Protein AF-0000000067828471 (afdb_homodimer)

Nearest PDB structures (foldseek):
  1f37-assembly1_B  TM=6.964E-01  e=2.077E-03  Aquifex aeolicus
  5abr-assembly1_B  TM=6.313E-01  e=1.020E-03  Azotobacter vinelandii
  1m2a-assembly1_A  TM=6.645E-01  e=1.189E-02  Aquifex aeolicus
  6wa6-assembly1_H  TM=2.736E-01  e=7.938E-01  Chlamydia pneumoniae
  6wa9-assembly1_I  TM=2.191E-01  e=1.420E+00  Chlamydia pneumoniae

pLDDT: mean 83.23, std 23.17, range [29.81, 98.62]

Foldseek 3Di:
DCPPPDPDDPPVVVVPPVCPPPPPQQKEKEFAQQFQPPDPPPPPPDGHLRVLLLVLLVVVLVVDPCNSNYYYHYDNHPPVRVFTGKIWMDGAQAKIWIFGVAGSHPRNVQVVVVVVQQSPDPRRDDDLVNGDPRGSVRTDDIGGHDD/DCPPPDPDDPPVPVVPPVCPPPPPQQKEKEFAQQFQPDDPPPPPPDGHLRVLLLVLLVVVLVVDPCNSNYYYHYDNHPPVRVFTGKIWMDGAQAKIWIFGVAGSHPRNVQVVVVVVQQSPDPRRDDDLVNGDPRGSVRTDDIGGHDD

InterPro domains:
  IPR012863 Protein of unknown function DUF1636 [PF07845] (29-145)

Secondary structure (DSSP, 8-state):
---------THHHHHHHTTSS----SEEEEEETTTT---TT----PPPHHHHHHHHHHHHHHT-TTGGGEEEEEES--S-TTS-S-EEEEETTS-EEEE-S--TTTHHHHHHHHHHHHHH-SS----GGGS-HHHHTTEEEEEPPP-/---------THHHHHHHTTSS----SEEEEEETTTT---TT----PPPHHHHHHHHHHHHHHT-TTGGGEEEEEES--S-TTS-S-EEEEETTS-EEEE-S--TTTHHHHHHHHHHHHHH-SS----GGGS-HHHHTTEEEEEPPP-

Structure (mmCIF, N/CA/C/O backbone):
data_AF-0000000067828471-model_v1
#
loop_
_entity.id
_entity.type
_entity.pdbx_description
1 polymer 'Slr1493 protein'
#
loop_
_atom_site.group_PDB
_atom_site.id
_atom_site.type_symbol
_atom_site.label_atom_id
_atom_site.label_alt_id
_atom_site.label_comp_id
_atom_site.label_asym_id
_atom_site.label_entity_id
_atom_site.label_seq_id
_atom_site.pdbx_PDB_ins_code
_atom_site.Cartn_x
_atom_site.Cartn_y
_atom_site.Cartn_z
_atom_site.occupancy
_atom_site.B_iso_or_equiv
_atom_site.auth_seq_id
_atom_site.auth_comp_id
_atom_site.auth_asym_id
_atom_site.auth_atom_id
_atom_site.pdbx_PDB_model_num
ATOM 1 N N . MET A 1 1 ? -59.844 20.75 -10.281 1 29.81 1 MET A N 1
ATOM 2 C CA . MET A 1 1 ? -58.469 20.547 -10.688 1 29.81 1 MET A CA 1
ATOM 3 C C . MET A 1 1 ? -57.562 20.359 -9.477 1 29.81 1 MET A C 1
ATOM 5 O O . MET A 1 1 ? -57.344 21.297 -8.703 1 29.81 1 MET A O 1
ATOM 9 N N . ASP A 1 2 ? -57.531 19.172 -8.812 1 30.83 2 ASP A N 1
ATOM 10 C CA . ASP A 1 2 ? -57.062 18.719 -7.512 1 30.83 2 ASP A CA 1
ATOM 11 C C . ASP A 1 2 ? -55.531 18.672 -7.492 1 30.83 2 ASP A C 1
ATOM 13 O O . ASP A 1 2 ? -54.906 17.859 -8.195 1 30.83 2 ASP A O 1
ATOM 17 N N . ARG A 1 3 ? -54.844 19.844 -7.512 1 37.62 3 ARG A N 1
ATOM 18 C CA . ARG A 1 3 ? -53.406 20.047 -7.441 1 37.62 3 ARG A CA 1
ATOM 19 C C . ARG A 1 3 ? -52.812 19.391 -6.191 1 37.62 3 ARG A C 1
ATOM 21 O O . ARG A 1 3 ? -52.875 19.953 -5.098 1 37.62 3 ARG A O 1
ATOM 28 N N . SER A 1 4 ? -52.875 18.094 -6.059 1 35.88 4 SER A N 1
ATOM 29 C CA . SER A 1 4 ? -52.281 17.438 -4.906 1 35.88 4 SER A CA 1
ATOM 30 C C . SER A 1 4 ? -50.75 17.672 -4.895 1 35.88 4 SER A C 1
ATOM 32 O O . SER A 1 4 ? -50.094 17.453 -5.902 1 35.88 4 SER A O 1
ATOM 34 N N . PRO A 1 5 ? -50.25 18.594 -3.994 1 40 5 PRO A N 1
ATOM 35 C CA . PRO A 1 5 ? -48.812 18.844 -3.883 1 40 5 PRO A CA 1
ATOM 36 C C . PRO A 1 5 ? -48 17.562 -3.76 1 40 5 PRO A C 1
ATOM 38 O O . PRO A 1 5 ? -48.344 16.656 -3.006 1 40 5 PRO A O 1
ATOM 41 N N . LEU A 1 6 ? -47.375 17.125 -4.855 1 38.62 6 LEU A N 1
ATOM 42 C CA . LEU A 1 6 ? -46.438 16 -4.871 1 38.62 6 LEU A CA 1
ATOM 43 C C . LEU A 1 6 ? -45.406 16.141 -3.756 1 38.62 6 LEU A C 1
ATOM 45 O O . LEU A 1 6 ? -44.844 17.219 -3.557 1 38.62 6 LEU A O 1
ATOM 49 N N . MET A 1 7 ? -45.531 15.305 -2.66 1 35.84 7 MET A N 1
ATOM 50 C CA . MET A 1 7 ? -44.594 15.227 -1.545 1 35.84 7 MET A CA 1
ATOM 51 C C . MET A 1 7 ? -43.156 15.07 -2.049 1 35.84 7 MET A C 1
ATOM 53 O O . MET A 1 7 ? -42.938 14.375 -3.035 1 35.84 7 MET A O 1
ATOM 57 N N . PRO A 1 8 ? -42.375 16.125 -1.745 1 36.78 8 PRO A N 1
ATOM 58 C CA . PRO A 1 8 ? -40.969 15.977 -2.123 1 36.78 8 PRO A CA 1
ATOM 59 C C . PRO A 1 8 ? -40.406 14.609 -1.748 1 36.78 8 PRO A C 1
ATOM 61 O O . PRO A 1 8 ? -40.906 13.977 -0.813 1 36.78 8 PRO A O 1
ATOM 64 N N . SER A 1 9 ? -40 13.844 -2.779 1 34.5 9 SER A N 1
ATOM 65 C CA . SER A 1 9 ? -39.438 12.5 -2.703 1 34.5 9 SER A CA 1
ATOM 66 C C . SER A 1 9 ? -38.375 12.398 -1.606 1 34.5 9 SER A C 1
ATOM 68 O O . SER A 1 9 ? -37.531 13.273 -1.477 1 34.5 9 SER A O 1
ATOM 70 N N . SER A 1 10 ? -38.656 11.555 -0.501 1 36 10 SER A N 1
ATOM 71 C CA . SER A 1 10 ? -37.938 11.125 0.697 1 36 10 SER A CA 1
ATOM 72 C C . SER A 1 10 ? -36.531 10.633 0.361 1 36 10 SER A C 1
ATOM 74 O O . SER A 1 10 ? -35.844 10.125 1.231 1 36 10 SER A O 1
ATOM 76 N N . THR A 1 11 ? -36.25 10.562 -0.93 1 38.81 11 THR A N 1
ATOM 77 C CA . THR A 1 11 ? -34.969 9.898 -1.215 1 38.81 11 THR A CA 1
ATOM 78 C C . THR A 1 11 ? -33.781 10.719 -0.683 1 38.81 11 THR A C 1
ATOM 80 O O . THR A 1 11 ? -32.656 10.227 -0.597 1 38.81 11 THR A O 1
ATOM 83 N N . THR A 1 12 ? -34 12.023 -0.356 1 39.31 12 THR A N 1
ATOM 84 C CA . THR A 1 12 ? -32.844 12.82 0.046 1 39.31 12 THR A CA 1
ATOM 85 C C . THR A 1 12 ? -32.406 12.477 1.47 1 39.31 12 THR A C 1
ATOM 87 O O . THR A 1 12 ? -31.266 12.711 1.853 1 39.31 12 THR A O 1
ATOM 90 N N . TYR A 1 13 ? -33.375 11.938 2.252 1 34.94 13 TYR A N 1
ATOM 91 C CA . TYR A 1 13 ? -33.094 11.828 3.68 1 34.94 13 TYR A CA 1
ATOM 92 C C . TYR A 1 13 ? -32.156 10.656 3.963 1 34.94 13 TYR A C 1
ATOM 94 O O . TYR A 1 13 ? -31.469 10.625 4.992 1 34.94 13 TYR A O 1
ATOM 102 N N . ILE A 1 14 ? -32.344 9.617 3.104 1 36.81 14 ILE A N 1
ATOM 103 C CA . ILE A 1 14 ? -31.547 8.453 3.52 1 36.81 14 ILE A CA 1
ATOM 104 C C . ILE A 1 14 ? -30.062 8.734 3.328 1 36.81 14 ILE A C 1
ATOM 106 O O . ILE A 1 14 ? -29.234 8.328 4.148 1 36.81 14 ILE A O 1
ATOM 110 N N . ASN A 1 15 ? -29.75 9.492 2.301 1 38.31 15 ASN A N 1
ATOM 111 C CA . ASN A 1 15 ? -28.312 9.711 2.102 1 38.31 15 ASN A CA 1
ATOM 112 C C . ASN A 1 15 ? -27.703 10.492 3.26 1 38.31 15 ASN A C 1
ATOM 114 O O . ASN A 1 15 ? -26.516 10.328 3.566 1 38.31 15 ASN A O 1
ATOM 118 N N . THR A 1 16 ? -28.547 11.359 3.953 1 37.84 16 THR A N 1
ATOM 119 C CA . THR A 1 16 ? -28.031 12.219 5.008 1 37.84 16 THR A CA 1
ATOM 120 C C . THR A 1 16 ? -27.891 11.445 6.316 1 37.84 16 THR A C 1
ATOM 122 O O . THR A 1 16 ? -26.953 11.672 7.086 1 37.84 16 THR A O 1
ATOM 125 N N . PHE A 1 17 ? -28.906 10.711 6.719 1 35.69 17 PHE A N 1
ATOM 126 C CA . PHE A 1 17 ? -28.922 10.125 8.055 1 35.69 17 PHE A CA 1
ATOM 127 C C . PHE A 1 17 ? -27.844 9.055 8.188 1 35.69 17 PHE A C 1
ATOM 129 O O . PHE A 1 17 ? -27.141 8.984 9.203 1 35.69 17 PHE A O 1
ATOM 136 N N . LEU A 1 18 ? -27.859 8.047 7.367 1 40.12 18 LEU A N 1
ATOM 137 C CA . LEU A 1 18 ? -26.844 7 7.469 1 40.12 18 LEU A CA 1
ATOM 138 C C . LEU A 1 18 ? -25.453 7.574 7.297 1 40.12 18 LEU A C 1
ATOM 140 O O . LEU A 1 18 ? -24.453 6.902 7.582 1 40.12 18 LEU A O 1
ATOM 144 N N . GLU A 1 19 ? -25.266 8.664 6.688 1 37.94 19 GLU A N 1
ATOM 145 C CA . GLU A 1 19 ? -23.984 9.383 6.68 1 37.94 19 GLU A CA 1
ATOM 146 C C . GLU A 1 19 ? -23.625 9.883 8.078 1 37.94 19 GLU A C 1
ATOM 148 O O . GLU A 1 19 ? -22.469 10.203 8.344 1 37.94 19 GLU A O 1
ATOM 153 N N . LYS A 1 20 ? -24.594 10.141 8.914 1 35.94 20 LYS A N 1
ATOM 154 C CA . LYS A 1 20 ? -24.312 10.656 10.25 1 35.94 20 LYS A CA 1
ATOM 155 C C . LYS A 1 20 ? -23.859 9.539 11.188 1 35.94 20 LYS A C 1
ATOM 157 O O . LYS A 1 20 ? -23.75 9.742 12.398 1 35.94 20 LYS A O 1
ATOM 162 N N . ILE A 1 21 ? -24.391 8.258 11.094 1 36.19 21 ILE A N 1
ATOM 163 C CA . ILE A 1 21 ? -23.953 7.23 12.031 1 36.19 21 ILE A CA 1
ATOM 164 C C . ILE A 1 21 ? -22.453 7.391 12.312 1 36.19 21 ILE A C 1
ATOM 166 O O . ILE A 1 21 ? -21.734 7.984 11.508 1 36.19 21 ILE A O 1
ATOM 170 N N . ASN A 1 22 ? -21.828 6.621 13.188 1 38.78 22 ASN A N 1
ATOM 171 C CA . ASN A 1 22 ? -20.5 6.828 13.789 1 38.78 22 ASN A CA 1
ATOM 172 C C . ASN A 1 22 ? -19.453 7.117 12.727 1 38.78 22 ASN A C 1
ATOM 174 O O . ASN A 1 22 ? -19.078 6.23 11.953 1 38.78 22 ASN A O 1
ATOM 178 N N . PRO A 1 23 ? -19.312 8.328 12.133 1 46.09 23 PRO A N 1
ATOM 179 C CA . PRO A 1 23 ? -18.438 8.703 11.016 1 46.09 23 PRO A CA 1
ATOM 180 C C . PRO A 1 23 ? -17.062 8.031 11.078 1 46.09 23 PRO A C 1
ATOM 182 O O . PRO A 1 23 ? -16.156 8.539 11.742 1 46.09 23 PRO A O 1
ATOM 185 N N . MET A 1 24 ? -17 6.879 11.57 1 50.38 24 MET A N 1
ATOM 186 C CA . MET A 1 24 ? -15.672 6.277 11.57 1 50.38 24 MET A CA 1
ATOM 187 C C . MET A 1 24 ? -14.867 6.727 10.359 1 50.38 24 MET A C 1
ATOM 189 O O . MET A 1 24 ? -15.383 6.754 9.242 1 50.38 24 MET A O 1
ATOM 193 N N . ALA A 1 25 ? -13.922 7.5 10.695 1 55.19 25 ALA A N 1
ATOM 194 C CA . ALA A 1 25 ? -13.109 8.047 9.609 1 55.19 25 ALA A CA 1
ATOM 195 C C . ALA A 1 25 ? -12.945 7.027 8.484 1 55.19 25 ALA A C 1
ATOM 197 O O . ALA A 1 25 ? -12.633 5.859 8.734 1 55.19 25 ALA A O 1
ATOM 198 N N . LYS A 1 26 ? -13.469 7.367 7.328 1 81.75 26 LYS A N 1
ATOM 199 C CA . LYS A 1 26 ? -13.406 6.574 6.105 1 81.75 26 LYS A CA 1
ATOM 200 C C . LYS A 1 26 ? -11.992 6.531 5.539 1 81.75 26 LYS A C 1
ATOM 202 O O . LYS A 1 26 ? -11.648 5.629 4.773 1 81.75 26 LYS A O 1
ATOM 207 N N . HIS A 1 27 ? -11.148 7.484 6.266 1 94.06 27 HIS A N 1
ATOM 208 C CA . HIS A 1 27 ? -9.789 7.605 5.738 1 94.06 27 HIS A CA 1
ATOM 209 C C . HIS A 1 27 ? -8.766 7.715 6.863 1 94.06 27 HIS A C 1
ATOM 211 O O . HIS A 1 27 ? -9.039 8.336 7.895 1 94.06 27 HIS A O 1
ATOM 217 N N . ILE A 1 28 ? -7.609 7.137 6.711 1 96.5 28 ILE A N 1
ATOM 218 C CA . ILE A 1 28 ? -6.547 7.18 7.707 1 96.5 28 ILE A CA 1
ATOM 219 C C . ILE A 1 28 ? -5.23 7.57 7.039 1 96.5 28 ILE A C 1
ATOM 221 O O . ILE A 1 28 ? -4.977 7.203 5.891 1 96.5 28 ILE A O 1
ATOM 225 N N . LEU A 1 29 ? -4.527 8.383 7.684 1 98.25 29 LEU A N 1
ATOM 226 C CA . LEU A 1 29 ? -3.109 8.602 7.43 1 98.25 29 LEU A CA 1
ATOM 227 C C . LEU A 1 29 ? -2.252 7.863 8.453 1 98.25 29 LEU A C 1
ATOM 229 O O . LEU A 1 29 ? -2.283 8.188 9.641 1 98.25 29 LEU A O 1
ATOM 233 N N . VAL A 1 30 ? -1.503 6.895 8.008 1 98.25 30 VAL A N 1
ATOM 234 C CA . VAL A 1 30 ? -0.715 6.055 8.906 1 98.25 30 VAL A CA 1
ATOM 235 C C . VAL A 1 30 ? 0.755 6.457 8.836 1 98.25 30 VAL A C 1
ATOM 237 O O . VAL A 1 30 ? 1.351 6.477 7.758 1 98.25 30 VAL A O 1
ATOM 240 N N . VAL A 1 31 ? 1.337 6.742 9.938 1 98.38 31 VAL A N 1
ATOM 241 C CA . VAL A 1 31 ? 2.734 7.156 10.023 1 98.38 31 VAL A CA 1
ATOM 242 C C . VAL A 1 31 ? 3.582 6 10.547 1 98.38 31 VAL A C 1
ATOM 244 O O . VAL A 1 31 ? 3.209 5.336 11.516 1 98.38 31 VAL A O 1
ATOM 247 N N . CYS A 1 32 ? 4.691 5.77 9.93 1 97.94 32 CYS A N 1
ATOM 248 C CA . CYS A 1 32 ? 5.68 4.809 10.414 1 97.94 32 CYS A CA 1
ATOM 249 C C . CYS A 1 32 ? 6.504 5.398 11.547 1 97.94 32 CYS A C 1
ATOM 251 O O . CYS A 1 32 ? 7.344 6.273 11.32 1 97.94 32 CYS A O 1
ATOM 253 N N . LYS A 1 33 ? 6.43 4.906 12.711 1 95.56 33 LYS A N 1
ATOM 254 C CA . LYS A 1 33 ? 7.059 5.52 13.883 1 95.56 33 LYS A CA 1
ATOM 255 C C . LYS A 1 33 ? 8.539 5.148 13.969 1 95.56 33 LYS A C 1
ATOM 257 O O . LYS A 1 33 ? 9.352 5.934 14.461 1 95.56 33 LYS A O 1
ATOM 262 N N . ALA A 1 34 ? 8.844 4.016 13.453 1 90.94 34 ALA A N 1
ATOM 263 C CA . ALA A 1 34 ? 10.195 3.48 13.625 1 90.94 34 ALA A CA 1
ATOM 264 C C . ALA A 1 34 ? 11.164 4.09 12.617 1 90.94 34 ALA A C 1
ATOM 266 O O . ALA A 1 34 ? 12.375 3.879 12.703 1 90.94 34 ALA A O 1
ATOM 267 N N . CYS A 1 35 ? 10.703 4.777 11.695 1 89.06 35 CYS A N 1
ATOM 268 C CA . CYS A 1 35 ? 11.523 5.254 10.586 1 89.06 35 CYS A CA 1
ATOM 269 C C . CYS A 1 35 ? 12.609 6.199 11.078 1 89.06 35 CYS A C 1
ATOM 271 O O . CYS A 1 35 ? 12.352 7.074 11.906 1 89.06 35 CYS A O 1
ATOM 273 N N . GLY A 1 36 ? 13.875 6.051 10.281 1 76.75 36 GLY A N 1
ATOM 274 C CA . GLY A 1 36 ? 14.992 6.953 10.492 1 76.75 36 GLY A CA 1
ATOM 275 C C . GLY A 1 36 ? 15.664 6.77 11.836 1 76.75 36 GLY A C 1
ATOM 276 O O . GLY A 1 36 ? 16.359 7.668 12.32 1 76.75 36 GLY A O 1
ATOM 277 N N . ALA A 1 37 ? 15.258 5.773 12.523 1 63 37 ALA A N 1
ATOM 278 C CA . ALA A 1 37 ? 15.977 5.531 13.773 1 63 37 ALA A CA 1
ATOM 279 C C . ALA A 1 37 ? 17.484 5.402 13.523 1 63 37 ALA A C 1
ATOM 281 O O . ALA A 1 37 ? 17.906 4.672 12.625 1 63 37 ALA A O 1
ATOM 282 N N . LYS A 1 38 ? 18.109 6.574 13.5 1 55.44 38 LYS A N 1
ATOM 283 C CA . LYS A 1 38 ? 19.562 6.508 13.484 1 55.44 38 LYS A CA 1
ATOM 284 C C . LYS A 1 38 ? 20.062 5.348 14.336 1 55.44 38 LYS A C 1
ATOM 286 O O . LYS A 1 38 ? 19.391 4.926 15.281 1 55.44 38 LYS A O 1
ATOM 291 N N . ALA A 1 39 ? 21.188 4.562 13.867 1 48.22 39 ALA A N 1
ATOM 292 C CA . ALA A 1 39 ? 21.922 3.479 14.5 1 48.22 39 ALA A CA 1
ATOM 293 C C . ALA A 1 39 ? 21.922 3.623 16.016 1 48.22 39 ALA A C 1
ATOM 295 O O . ALA A 1 39 ? 21.797 4.734 16.547 1 48.22 39 ALA A O 1
ATOM 296 N N . GLU A 1 40 ? 21.719 2.393 16.656 1 45.5 40 GLU A N 1
ATOM 297 C CA . GLU A 1 40 ? 21.891 2.145 18.094 1 45.5 40 GLU A CA 1
ATOM 298 C C . GLU A 1 40 ? 22.859 3.148 18.703 1 45.5 40 GLU A C 1
ATOM 300 O O . GLU A 1 40 ? 22.969 3.248 19.938 1 45.5 40 GLU A O 1
ATOM 305 N N . ASN A 1 41 ? 23.953 3.328 17.922 1 44 41 ASN A N 1
ATOM 306 C CA . ASN A 1 41 ? 25 3.938 18.75 1 44 41 ASN A CA 1
ATOM 307 C C . ASN A 1 41 ? 24.594 5.336 19.203 1 44 41 ASN A C 1
ATOM 309 O O . ASN A 1 41 ? 25.359 6.004 19.906 1 44 41 ASN A O 1
ATOM 313 N N . ASP A 1 42 ? 23.781 5.957 18.469 1 47.31 42 ASP A N 1
ATOM 314 C CA . ASP A 1 42 ? 23.609 7.293 19.031 1 47.31 42 ASP A CA 1
ATOM 315 C C . ASP A 1 42 ? 22.656 7.273 20.219 1 47.31 42 ASP A C 1
ATOM 317 O O . ASP A 1 42 ? 21.484 6.934 20.062 1 47.31 42 ASP A O 1
ATOM 321 N N . ASN A 1 43 ? 23.031 6.887 21.297 1 49.22 43 ASN A N 1
ATOM 322 C CA . ASN A 1 43 ? 22.578 7.016 22.688 1 49.22 43 ASN A CA 1
ATOM 323 C C . ASN A 1 43 ? 21.625 8.195 22.859 1 49.22 43 ASN A C 1
ATOM 325 O O . ASN A 1 43 ? 21.406 8.656 23.969 1 49.22 43 ASN A O 1
ATOM 329 N N . SER A 1 44 ? 21.422 9.086 21.875 1 54.81 44 SER A N 1
ATOM 330 C CA . SER A 1 44 ? 20.641 10.281 22.172 1 54.81 44 SER A CA 1
ATOM 331 C C . SER A 1 44 ? 19.141 9.992 22.094 1 54.81 44 SER A C 1
ATOM 333 O O . SER A 1 44 ? 18.688 9.227 21.234 1 54.81 44 SER A O 1
ATOM 335 N N . ASN A 1 45 ? 18.391 9.742 23.172 1 66.25 45 ASN A N 1
ATOM 336 C CA . ASN A 1 45 ? 16.969 9.68 23.453 1 66.25 45 ASN A CA 1
ATOM 337 C C . ASN A 1 45 ? 16.172 10.57 22.5 1 66.25 45 ASN A C 1
ATOM 339 O O . ASN A 1 45 ? 15.109 11.094 22.859 1 66.25 45 ASN A O 1
ATOM 343 N N . SER A 1 46 ? 16.844 10.836 21.391 1 81.38 46 SER A N 1
ATOM 344 C CA . SER A 1 46 ? 16.109 11.719 20.5 1 81.38 46 SER A CA 1
ATOM 345 C C . SER A 1 46 ? 15.062 10.953 19.688 1 81.38 46 SER A C 1
ATOM 347 O O . SER A 1 46 ? 15.266 9.781 19.359 1 81.38 46 SER A O 1
ATOM 349 N N . PRO A 1 47 ? 14 11.586 19.5 1 88.62 47 PRO A N 1
ATOM 350 C CA . PRO A 1 47 ? 12.922 10.938 18.766 1 88.62 47 PRO A CA 1
ATOM 351 C C . PRO A 1 47 ? 13.32 10.594 17.328 1 88.62 47 PRO A C 1
ATOM 353 O O . PRO A 1 47 ? 14.172 11.266 16.734 1 88.62 47 PRO A O 1
ATOM 356 N N . THR A 1 48 ? 12.812 9.5 16.781 1 92.38 48 THR A N 1
ATOM 357 C CA . THR A 1 48 ? 13.016 9.125 15.391 1 92.38 48 THR A CA 1
ATOM 358 C C . THR A 1 48 ? 12.383 10.148 14.453 1 92.38 48 THR A C 1
ATOM 360 O O . THR A 1 48 ? 11.586 10.984 14.883 1 92.38 48 THR A O 1
ATOM 363 N N . ASP A 1 49 ? 12.805 10.141 13.18 1 94.44 49 ASP A N 1
ATOM 364 C CA . ASP A 1 49 ? 12.195 10.992 12.164 1 94.44 49 ASP A CA 1
ATOM 365 C C . ASP A 1 49 ? 10.688 10.742 12.07 1 94.44 49 ASP A C 1
ATOM 367 O O . ASP A 1 49 ? 9.914 11.68 11.891 1 94.44 49 ASP A O 1
ATOM 371 N N . GLY A 1 50 ? 10.273 9.484 12.172 1 96.69 50 GLY A N 1
ATOM 372 C CA . GLY A 1 50 ? 8.852 9.156 12.148 1 96.69 50 GLY A CA 1
ATOM 373 C C . GLY A 1 50 ? 8.07 9.812 13.266 1 96.69 50 GLY A C 1
ATOM 374 O O . GLY A 1 50 ? 6.969 10.32 13.047 1 96.69 50 GLY A O 1
ATOM 375 N N . ILE A 1 51 ? 8.633 9.82 14.445 1 96.25 51 ILE A N 1
ATOM 376 C CA . ILE A 1 51 ? 7.988 10.43 15.602 1 96.25 51 ILE A CA 1
ATOM 377 C C . ILE A 1 51 ? 7.949 11.945 15.43 1 96.25 51 ILE A C 1
ATOM 379 O O . ILE A 1 51 ? 6.949 12.594 15.758 1 96.25 51 ILE A O 1
ATOM 383 N N . CYS A 1 52 ? 9 12.516 14.945 1 96.5 52 CYS A N 1
ATOM 384 C CA . CYS A 1 52 ? 9.016 13.953 14.656 1 96.5 52 CYS A CA 1
ATOM 385 C C . CYS A 1 52 ? 7.914 14.32 13.672 1 96.5 52 CYS A C 1
ATOM 387 O O . CYS A 1 52 ? 7.168 15.273 13.898 1 96.5 52 CYS A O 1
ATOM 389 N N . LEU A 1 53 ? 7.812 13.562 12.609 1 97.62 53 LEU A N 1
ATOM 390 C CA . LEU A 1 53 ? 6.773 13.82 11.617 1 97.62 53 LEU A CA 1
ATOM 391 C C . LEU A 1 53 ? 5.387 13.656 12.234 1 97.62 53 LEU A C 1
ATOM 393 O O . LEU A 1 53 ? 4.492 14.461 11.977 1 97.62 53 LEU A O 1
ATOM 397 N N . LEU A 1 54 ? 5.25 12.648 13.023 1 97.94 54 LEU A N 1
ATOM 398 C CA . LEU A 1 54 ? 3.977 12.398 13.688 1 97.94 54 LEU A CA 1
ATOM 399 C C . LEU A 1 54 ? 3.555 13.602 14.523 1 97.94 54 LEU A C 1
ATOM 401 O O . LEU A 1 54 ? 2.408 14.047 14.445 1 97.94 54 LEU A O 1
ATOM 405 N N . ASN A 1 55 ? 4.473 14.078 15.305 1 97.5 55 ASN A N 1
ATOM 406 C CA . ASN A 1 55 ? 4.176 15.219 16.172 1 97.5 55 ASN A CA 1
ATOM 407 C C . ASN A 1 55 ? 3.746 16.438 15.359 1 97.5 55 ASN A C 1
ATOM 409 O O . ASN A 1 55 ? 2.766 17.109 15.703 1 97.5 55 ASN A O 1
ATOM 413 N N . LYS A 1 56 ? 4.441 16.703 14.328 1 97.62 56 LYS A N 1
ATOM 414 C CA . LYS A 1 56 ? 4.105 17.828 13.469 1 97.62 56 LYS A CA 1
ATOM 415 C C . LYS A 1 56 ? 2.732 17.641 12.82 1 97.62 56 LYS A C 1
ATOM 417 O O . LYS A 1 56 ? 1.925 18.562 12.781 1 97.62 56 LYS A O 1
ATOM 422 N N . LEU A 1 57 ? 2.461 16.453 12.344 1 98.38 57 LEU A N 1
ATOM 423 C CA . LEU A 1 57 ? 1.183 16.156 11.711 1 98.38 57 LEU A CA 1
ATOM 424 C C . LEU A 1 57 ? 0.034 16.297 12.703 1 98.38 57 LEU A C 1
ATOM 426 O O . LEU A 1 57 ? -1.03 16.812 12.359 1 98.38 57 LEU A O 1
ATOM 430 N N . GLN A 1 58 ? 0.303 15.836 13.891 1 98 58 GLN A N 1
ATOM 431 C CA . GLN A 1 58 ? -0.734 15.93 14.906 1 98 58 GLN A CA 1
ATOM 432 C C . GLN A 1 58 ? -1.053 17.391 15.234 1 98 58 GLN A C 1
ATOM 434 O O . GLN A 1 58 ? -2.219 17.75 15.398 1 98 58 GLN A O 1
ATOM 439 N N . GLU A 1 59 ? -0.091 18.172 15.336 1 98 59 GLU A N 1
ATOM 440 C CA . GLU A 1 59 ? -0.282 19.609 15.57 1 98 59 GLU A CA 1
ATOM 441 C C . GLU A 1 59 ? -1.109 20.234 14.461 1 98 59 GLU A C 1
ATOM 443 O O . GLU A 1 59 ? -2.072 20.969 14.727 1 98 59 GLU A O 1
ATOM 448 N N . LEU A 1 60 ? -0.786 19.984 13.258 1 98.06 60 LEU A N 1
ATOM 449 C CA . LEU A 1 60 ? -1.485 20.531 12.102 1 98.06 60 LEU A CA 1
ATOM 450 C C . LEU A 1 60 ? -2.91 20 12.023 1 98.06 60 LEU A C 1
ATOM 452 O O . LEU A 1 60 ? -3.846 20.75 11.727 1 98.06 60 LEU A O 1
ATOM 456 N N . HIS A 1 61 ? -2.986 18.734 12.281 1 97.69 61 HIS A N 1
ATOM 457 C CA . HIS A 1 61 ? -4.277 18.062 12.211 1 97.69 61 HIS A CA 1
ATOM 458 C C . HIS A 1 61 ? -5.273 18.688 13.188 1 97.69 61 HIS A C 1
ATOM 460 O O . HIS A 1 61 ? -6.441 18.891 12.836 1 97.69 61 HIS A O 1
ATOM 466 N N . GLN A 1 62 ? -4.848 18.984 14.375 1 96.75 62 GLN A N 1
ATOM 467 C CA . GLN A 1 62 ? -5.723 19.516 15.414 1 96.75 62 GLN A CA 1
ATOM 468 C C . GLN A 1 62 ? -6.309 20.875 15 1 96.75 62 GLN A C 1
ATOM 470 O O . GLN A 1 62 ? -7.422 21.219 15.398 1 96.75 62 GLN A O 1
ATOM 475 N N . ARG A 1 63 ? -5.664 21.562 14.172 1 97.06 63 ARG A N 1
ATOM 476 C CA . ARG A 1 63 ? -6.098 22.891 13.742 1 97.06 63 ARG A CA 1
ATOM 477 C C . ARG A 1 63 ? -6.805 22.828 12.391 1 97.06 63 ARG A C 1
ATOM 479 O O . ARG A 1 63 ? -7.281 23.844 11.891 1 97.06 63 ARG A O 1
ATOM 486 N N . TRP A 1 64 ? -6.844 21.656 11.852 1 96.06 64 TRP A N 1
ATOM 487 C CA . TRP A 1 64 ? -7.379 21.453 10.508 1 96.06 64 TRP A CA 1
ATOM 488 C C . TRP A 1 64 ? -8.898 21.344 10.539 1 96.06 64 TRP A C 1
ATOM 490 O O . TRP A 1 64 ? -9.461 20.578 11.32 1 96.06 64 TRP A O 1
ATOM 500 N N . VAL A 1 65 ? -9.641 22.109 9.742 1 95.94 65 VAL A N 1
ATOM 501 C CA . VAL A 1 65 ? -11.094 22.219 9.75 1 95.94 65 VAL A CA 1
ATOM 502 C C . VAL A 1 65 ? -11.711 20.875 9.359 1 95.94 65 VAL A C 1
ATOM 504 O O . VAL A 1 65 ? -12.82 20.547 9.781 1 95.94 65 VAL A O 1
ATOM 507 N N . ARG A 1 66 ? -10.914 20.047 8.633 1 95.81 66 ARG A N 1
ATOM 508 C CA . ARG A 1 66 ? -11.445 18.781 8.156 1 95.81 66 ARG A CA 1
ATOM 509 C C . ARG A 1 66 ? -10.891 17.609 8.961 1 95.81 66 ARG A C 1
ATOM 511 O O . ARG A 1 66 ? -10.836 16.484 8.469 1 95.81 66 ARG A O 1
ATOM 518 N N . LYS A 1 67 ? -10.422 17.828 10.141 1 95.44 67 LYS A N 1
ATOM 519 C CA . LYS A 1 67 ? -9.727 16.844 10.969 1 95.44 67 LYS A CA 1
ATOM 520 C C . LYS A 1 67 ? -10.594 15.617 11.211 1 95.44 67 LYS A C 1
ATOM 522 O O . LYS A 1 67 ? -10.07 14.508 11.391 1 95.44 67 LYS A O 1
ATOM 527 N N . ASP A 1 68 ? -11.875 15.703 11.141 1 94.12 68 ASP A N 1
ATOM 528 C CA . ASP A 1 68 ? -12.781 14.594 11.445 1 94.12 68 ASP A CA 1
ATOM 529 C C . ASP A 1 68 ? -12.922 13.656 10.242 1 94.12 68 ASP A C 1
ATOM 531 O O . ASP A 1 68 ? -13.445 12.555 10.375 1 94.12 68 ASP A O 1
ATOM 535 N N . GLU A 1 69 ? -12.484 14.031 9.102 1 94.81 69 GLU A N 1
ATOM 536 C CA . GLU A 1 69 ? -12.625 13.242 7.879 1 94.81 69 GLU A CA 1
ATOM 537 C C . GLU A 1 69 ? -11.445 12.297 7.691 1 94.81 69 GLU A C 1
ATOM 539 O O . GLU A 1 69 ? -11.508 11.367 6.879 1 94.81 69 GLU A O 1
ATOM 544 N N . LEU A 1 70 ? -10.352 12.555 8.391 1 96.31 70 LEU A N 1
ATOM 545 C CA . LEU A 1 70 ? -9.125 11.773 8.273 1 96.31 70 LEU A CA 1
ATOM 546 C C . LEU A 1 70 ? -8.461 11.594 9.641 1 96.31 70 LEU A C 1
ATOM 548 O O . LEU A 1 70 ? -8.109 12.578 10.289 1 96.31 70 LEU A O 1
ATOM 552 N N . LYS A 1 71 ? -8.273 10.422 10.031 1 96.75 71 LYS A N 1
ATOM 553 C CA . LYS A 1 71 ? -7.598 10.125 11.297 1 96.75 71 LYS A CA 1
ATOM 554 C C . LYS A 1 71 ? -6.105 9.898 11.078 1 96.75 71 LYS A C 1
ATOM 556 O O . LYS A 1 71 ? -5.711 9.25 10.102 1 96.75 71 LYS A O 1
ATOM 561 N N . ILE A 1 72 ? -5.34 10.398 11.898 1 97.62 72 ILE A N 1
ATOM 562 C CA . ILE A 1 72 ? -3.916 10.078 11.914 1 97.62 72 ILE A CA 1
ATOM 563 C C . ILE A 1 72 ? -3.67 8.875 12.82 1 97.62 72 ILE A C 1
ATOM 565 O O . ILE A 1 72 ? -4.039 8.898 14 1 97.62 72 ILE A O 1
ATOM 569 N N . GLU A 1 73 ? -3.117 7.898 12.289 1 96.38 73 GLU A N 1
ATOM 570 C CA . GLU A 1 73 ? -2.734 6.695 13.031 1 96.38 73 GLU A CA 1
ATOM 571 C C . GLU A 1 73 ? -1.251 6.387 12.844 1 96.38 73 GLU A C 1
ATOM 573 O O . GLU A 1 73 ? -0.552 7.086 12.109 1 96.38 73 GLU A O 1
ATOM 578 N N . THR A 1 74 ? -0.831 5.449 13.672 1 96.81 74 THR A N 1
ATOM 579 C CA . THR A 1 74 ? 0.574 5.07 13.578 1 96.81 74 THR A CA 1
ATOM 580 C C . THR A 1 74 ? 0.716 3.555 13.461 1 96.81 74 THR A C 1
ATOM 582 O O . THR A 1 74 ? -0.231 2.814 13.734 1 96.81 74 THR A O 1
ATOM 585 N N . THR A 1 75 ? 1.775 3.188 12.938 1 96.25 75 THR A N 1
ATOM 586 C CA . THR A 1 75 ? 2.234 1.803 12.961 1 96.25 75 THR A CA 1
ATOM 587 C C . THR A 1 75 ? 3.697 1.725 13.391 1 96.25 75 THR A C 1
ATOM 589 O O . THR A 1 75 ? 4.426 2.717 13.312 1 96.25 75 THR A O 1
ATOM 592 N N . SER A 1 76 ? 4.066 0.585 13.945 1 94.5 76 SER A N 1
ATOM 593 C CA . SER A 1 76 ? 5.465 0.433 14.336 1 94.5 76 SER A CA 1
ATOM 594 C C . SER A 1 76 ? 6.391 0.543 13.125 1 94.5 76 SER A C 1
ATOM 596 O O . SER A 1 76 ? 7.398 1.247 13.172 1 94.5 76 SER A O 1
ATOM 598 N N . CYS A 1 77 ? 6.023 -0.167 12.047 1 96.12 77 CYS A N 1
ATOM 599 C CA . CYS A 1 77 ? 6.871 -0.14 10.867 1 96.12 77 CYS A CA 1
ATOM 600 C C . CYS A 1 77 ? 6.059 -0.434 9.609 1 96.12 77 CYS A C 1
ATOM 602 O O . CYS A 1 77 ? 5.223 -1.34 9.602 1 96.12 77 CYS A O 1
ATOM 604 N N . LEU A 1 78 ? 6.242 0.275 8.57 1 96.94 78 LEU A N 1
ATOM 605 C CA . LEU A 1 78 ? 5.672 -0.015 7.262 1 96.94 78 LEU A CA 1
ATOM 606 C C . LEU A 1 78 ? 6.609 -0.892 6.441 1 96.94 78 LEU A C 1
ATOM 608 O O . LEU A 1 78 ? 6.301 -1.238 5.297 1 96.94 78 LEU A O 1
ATOM 612 N N . CYS A 1 79 ? 7.781 -1.173 6.973 1 95.19 79 CYS A N 1
ATOM 613 C CA . CYS A 1 79 ? 8.781 -2.021 6.328 1 95.19 79 CYS A CA 1
ATOM 614 C C . CYS A 1 79 ? 9.289 -1.384 5.043 1 95.19 79 CYS A C 1
ATOM 616 O O . CYS A 1 79 ? 9.5 -2.074 4.043 1 95.19 79 CYS A O 1
ATOM 618 N N . ILE A 1 80 ? 9.359 -0.078 4.988 1 95.81 80 ILE A N 1
ATOM 619 C CA . ILE A 1 80 ? 9.789 0.638 3.795 1 95.81 80 ILE A CA 1
ATOM 620 C C . ILE A 1 80 ? 11.047 1.442 4.105 1 95.81 80 ILE A C 1
ATOM 622 O O . ILE A 1 80 ? 11.172 2.602 3.699 1 95.81 80 ILE A O 1
ATOM 626 N N . CYS A 1 81 ? 12.023 0.865 4.688 1 93.5 81 CYS A N 1
ATOM 627 C CA . CYS A 1 81 ? 13.188 1.545 5.246 1 93.5 81 CYS A CA 1
ATOM 628 C C . CYS A 1 81 ? 14.078 2.102 4.141 1 93.5 81 CYS A C 1
ATOM 630 O O . CYS A 1 81 ? 14.906 2.98 4.391 1 93.5 81 CYS A O 1
ATOM 632 N N . ASP A 1 82 ? 13.953 1.564 2.953 1 92.62 82 ASP A N 1
ATOM 633 C CA . ASP A 1 82 ? 14.734 2.088 1.836 1 92.62 82 ASP A CA 1
ATOM 634 C C . ASP A 1 82 ? 14.312 3.516 1.494 1 92.62 82 ASP A C 1
ATOM 636 O O . ASP A 1 82 ? 15.039 4.234 0.806 1 92.62 82 ASP A O 1
ATOM 640 N N . ARG A 1 83 ? 13.109 3.879 1.95 1 94.5 83 ARG A N 1
ATOM 641 C CA . ARG A 1 83 ? 12.586 5.234 1.841 1 94.5 83 ARG A CA 1
ATOM 642 C C . ARG A 1 83 ? 12.055 5.727 3.184 1 94.5 83 ARG A C 1
ATOM 644 O O . ARG A 1 83 ? 10.836 5.828 3.377 1 94.5 83 ARG A O 1
ATOM 651 N N . PRO A 1 84 ? 12.977 6.113 4.023 1 94.38 84 PRO A N 1
ATOM 652 C CA . PRO A 1 84 ? 12.594 6.371 5.414 1 94.38 84 PRO A CA 1
ATOM 653 C C . PRO A 1 84 ? 11.695 7.594 5.562 1 94.38 84 PRO A C 1
ATOM 655 O O . PRO A 1 84 ? 11.555 8.375 4.621 1 94.38 84 PRO A O 1
ATOM 658 N N . CYS A 1 85 ? 11.102 7.598 6.891 1 96.88 85 CYS A N 1
ATOM 659 C CA . CYS A 1 85 ? 10.086 8.594 7.207 1 96.88 85 CYS A CA 1
ATOM 660 C C . CYS A 1 85 ? 8.938 8.531 6.211 1 96.88 85 CYS A C 1
ATOM 662 O O . CYS A 1 85 ? 8.898 9.297 5.246 1 96.88 85 CYS A O 1
ATOM 664 N N . ALA A 1 86 ? 8.062 7.676 6.5 1 98.06 86 ALA A N 1
ATOM 665 C CA . ALA A 1 86 ? 7.062 7.273 5.52 1 98.06 86 ALA A CA 1
ATOM 666 C C . ALA A 1 86 ? 5.66 7.312 6.121 1 98.06 86 ALA A C 1
ATOM 668 O O . ALA A 1 86 ? 5.5 7.234 7.34 1 98.06 86 ALA A O 1
ATOM 669 N N . ILE A 1 87 ? 4.734 7.512 5.25 1 98.62 87 ILE A N 1
ATOM 670 C CA . ILE A 1 87 ? 3.322 7.453 5.609 1 98.62 87 ILE A CA 1
ATOM 671 C C . ILE A 1 87 ? 2.535 6.758 4.504 1 98.62 87 ILE A C 1
ATOM 673 O O . ILE A 1 87 ? 3.053 6.547 3.402 1 98.62 87 ILE A O 1
ATOM 677 N N . ALA A 1 88 ? 1.32 6.367 4.828 1 98.62 88 ALA A N 1
ATOM 678 C CA . ALA A 1 88 ? 0.363 5.895 3.832 1 98.62 88 ALA A CA 1
ATOM 679 C C . ALA A 1 88 ? -1.006 6.535 4.035 1 98.62 88 ALA A C 1
ATOM 681 O O . ALA A 1 88 ? -1.451 6.715 5.172 1 98.62 88 ALA A O 1
ATOM 682 N N . TYR A 1 89 ? -1.65 6.984 2.965 1 98.19 89 TYR A N 1
ATOM 683 C CA . TYR A 1 89 ? -3.084 7.254 2.979 1 98.19 89 TYR A CA 1
ATOM 684 C C . TYR A 1 89 ? -3.879 5.992 2.676 1 98.19 89 TYR A C 1
ATOM 686 O O . TYR A 1 89 ? -3.652 5.336 1.655 1 98.19 89 TYR A O 1
ATOM 694 N N . VAL A 1 90 ? -4.758 5.613 3.568 1 96.38 90 VAL A N 1
ATOM 695 C CA . VAL A 1 90 ? -5.57 4.41 3.43 1 96.38 90 VAL A CA 1
ATOM 696 C C . VAL A 1 90 ? -7.047 4.758 3.582 1 96.38 90 VAL A C 1
ATOM 698 O O . VAL A 1 90 ? -7.438 5.434 4.539 1 96.38 90 VAL A O 1
ATOM 701 N N . GLY A 1 91 ? -7.867 4.355 2.619 1 92.62 91 GLY A N 1
ATOM 702 C CA . GLY A 1 91 ? -9.297 4.613 2.658 1 92.62 91 GLY A CA 1
ATOM 703 C C . GLY A 1 91 ? -10.125 3.457 2.137 1 92.62 91 GLY A C 1
ATOM 704 O O . GLY A 1 91 ? -9.625 2.619 1.382 1 92.62 91 GLY A O 1
ATOM 705 N N . THR A 1 92 ? -11.367 3.467 2.572 1 88.56 92 THR A N 1
ATOM 706 C CA . THR A 1 92 ? -12.305 2.461 2.082 1 88.56 92 THR A CA 1
ATOM 707 C C . THR A 1 92 ? -12.703 2.75 0.637 1 88.56 92 THR A C 1
ATOM 709 O O . THR A 1 92 ? -13.086 3.875 0.305 1 88.56 92 THR A O 1
ATOM 712 N N . HIS A 1 93 ? -12.5 1.741 -0.27 1 89.69 93 HIS A N 1
ATOM 713 C CA . HIS A 1 93 ? -12.883 1.787 -1.677 1 89.69 93 HIS A CA 1
ATOM 714 C C . HIS A 1 93 ? -12.062 2.824 -2.436 1 89.69 93 HIS A C 1
ATOM 716 O O . HIS A 1 93 ? -12.484 3.314 -3.484 1 89.69 93 HIS A O 1
ATOM 722 N N . LYS A 1 94 ? -11.031 3.326 -1.896 1 94.12 94 LYS A N 1
ATOM 723 C CA . LYS A 1 94 ? -10.086 4.23 -2.551 1 94.12 94 LYS A CA 1
ATOM 724 C C . LYS A 1 94 ? -8.68 3.629 -2.588 1 94.12 94 LYS A C 1
ATOM 726 O O . LYS A 1 94 ? -8.344 2.783 -1.759 1 94.12 94 LYS A O 1
ATOM 731 N N . PRO A 1 95 ? -7.848 4.109 -3.518 1 96.88 95 PRO A N 1
ATOM 732 C CA . PRO A 1 95 ? -6.477 3.59 -3.566 1 96.88 95 PRO A CA 1
ATOM 733 C C . PRO A 1 95 ? -5.648 3.996 -2.35 1 96.88 95 PRO A C 1
ATOM 735 O O . PRO A 1 95 ? -5.918 5.031 -1.734 1 96.88 95 PRO A O 1
ATOM 738 N N . THR A 1 96 ? -4.727 3.148 -1.969 1 97.75 96 THR A N 1
ATOM 739 C CA . THR A 1 96 ? -3.73 3.453 -0.947 1 97.75 96 THR A CA 1
ATOM 740 C C . THR A 1 96 ? -2.525 4.16 -1.559 1 97.75 96 THR A C 1
ATOM 742 O O . THR A 1 96 ? -2 3.73 -2.586 1 97.75 96 THR A O 1
ATOM 745 N N . TYR A 1 97 ? -2.117 5.246 -1.012 1 98.44 97 TYR A N 1
ATOM 746 C CA . TYR A 1 97 ? -0.919 5.961 -1.438 1 98.44 97 TYR A CA 1
ATOM 747 C C . TYR A 1 97 ? 0.197 5.812 -0.409 1 98.44 97 TYR A C 1
ATOM 749 O O . TYR A 1 97 ? -0.017 6.035 0.784 1 98.44 97 TYR A O 1
ATOM 757 N N . LEU A 1 98 ? 1.32 5.469 -0.904 1 98.62 98 LEU A N 1
ATOM 758 C CA . LEU A 1 98 ? 2.51 5.328 -0.07 1 98.62 98 LEU A CA 1
ATOM 759 C C . LEU A 1 98 ? 3.529 6.414 -0.39 1 98.62 98 LEU A C 1
ATOM 761 O O . LEU A 1 98 ? 3.803 6.691 -1.561 1 98.62 98 LEU A O 1
ATOM 765 N N . PHE A 1 99 ? 4.008 7.109 0.64 1 98.44 99 PHE A N 1
ATOM 766 C CA . PHE A 1 99 ? 5.051 8.125 0.498 1 98.44 99 PHE A CA 1
ATOM 767 C C . PHE A 1 99 ? 6.246 7.793 1.385 1 98.44 99 PHE A C 1
ATOM 769 O O . PHE A 1 99 ? 6.078 7.301 2.502 1 98.44 99 PHE A O 1
ATOM 776 N N . GLY A 1 100 ? 7.418 8.086 0.971 1 97.69 100 GLY A N 1
ATOM 777 C CA . GLY A 1 100 ? 8.664 7.941 1.707 1 97.69 100 GLY A CA 1
ATOM 778 C C . GLY A 1 100 ? 9.648 9.07 1.444 1 97.69 100 GLY A C 1
ATOM 779 O O . GLY A 1 100 ? 9.352 9.984 0.67 1 97.69 100 GLY A O 1
ATOM 780 N N . ASP A 1 101 ? 10.781 9.07 2.205 1 97 101 ASP A N 1
ATOM 781 C CA . ASP A 1 101 ? 11.789 10.117 2.109 1 97 101 ASP A CA 1
ATOM 782 C C . ASP A 1 101 ? 11.195 11.484 2.426 1 97 101 ASP A C 1
ATOM 784 O O . ASP A 1 101 ? 11.461 12.461 1.718 1 97 101 ASP A O 1
ATOM 788 N N . LEU A 1 102 ? 10.32 11.477 3.381 1 97.88 102 LEU A N 1
ATOM 789 C CA . LEU A 1 102 ? 9.641 12.711 3.75 1 97.88 102 LEU A CA 1
ATOM 790 C C . LEU A 1 102 ? 10.516 13.555 4.672 1 97.88 102 LEU A C 1
ATOM 792 O O . LEU A 1 102 ? 11.344 13.023 5.414 1 97.88 102 LEU A O 1
ATOM 796 N N . ASP A 1 103 ? 10.32 14.844 4.613 1 96.69 103 ASP A N 1
ATOM 797 C CA . ASP A 1 103 ? 10.93 15.758 5.57 1 96.69 103 ASP A CA 1
ATOM 798 C C . ASP A 1 103 ? 10.211 15.711 6.914 1 96.69 103 ASP A C 1
ATOM 800 O O . ASP A 1 103 ? 9.047 16.125 7.016 1 96.69 103 ASP A O 1
ATOM 804 N N . PRO A 1 104 ? 10.906 15.203 7.918 1 96 104 PRO A N 1
ATOM 805 C CA . PRO A 1 104 ? 10.234 15.016 9.203 1 96 104 PRO A CA 1
ATOM 806 C C . PRO A 1 104 ? 9.789 16.344 9.836 1 96 104 PRO A C 1
ATOM 808 O O . PRO A 1 104 ? 8.875 16.359 10.664 1 96 104 PRO A O 1
ATOM 811 N N . ILE A 1 105 ? 10.375 17.438 9.484 1 94.62 105 ILE A N 1
ATOM 812 C CA . ILE A 1 105 ? 10.125 18.719 10.141 1 94.62 105 ILE A CA 1
ATOM 813 C C . ILE A 1 105 ? 9.172 19.547 9.289 1 94.62 105 ILE A C 1
ATOM 815 O O . ILE A 1 105 ? 8.172 20.062 9.789 1 94.62 105 ILE A O 1
ATOM 819 N N . ASN A 1 106 ? 9.352 19.562 7.992 1 95.06 106 ASN A N 1
ATOM 820 C CA . ASN A 1 106 ? 8.625 20.516 7.156 1 95.06 106 ASN A CA 1
ATOM 821 C C . ASN A 1 106 ? 7.617 19.812 6.254 1 95.06 106 ASN A C 1
ATOM 823 O O . ASN A 1 106 ? 6.848 20.453 5.543 1 95.06 106 ASN A O 1
ATOM 827 N N . GLY A 1 107 ? 7.543 18.531 6.297 1 96.31 107 GLY A N 1
ATOM 828 C CA . GLY A 1 107 ? 6.719 17.797 5.352 1 96.31 107 GLY A CA 1
ATOM 829 C C . GLY A 1 107 ? 5.25 17.781 5.73 1 96.31 107 GLY A C 1
ATOM 830 O O . GLY A 1 107 ? 4.398 17.453 4.902 1 96.31 107 GLY A O 1
ATOM 831 N N . GLY A 1 108 ? 4.938 18.156 6.957 1 97.62 108 GLY A N 1
ATOM 832 C CA . GLY A 1 108 ? 3.586 18.016 7.477 1 97.62 108 GLY A CA 1
ATOM 833 C C . GLY A 1 108 ? 2.557 18.797 6.676 1 97.62 108 GLY A C 1
ATOM 834 O O . GLY A 1 108 ? 1.481 18.266 6.367 1 97.62 108 GLY A O 1
ATOM 835 N N . LYS A 1 109 ? 2.869 20.062 6.371 1 97.06 109 LYS A N 1
ATOM 836 C CA . LYS A 1 109 ? 1.926 20.906 5.66 1 97.06 109 LYS A CA 1
ATOM 837 C C . LYS A 1 109 ? 1.59 20.328 4.285 1 97.06 109 LYS A C 1
ATOM 839 O O . LYS A 1 109 ? 0.426 20.328 3.879 1 97.06 109 LYS A O 1
ATOM 844 N N . ASP A 1 110 ? 2.604 19.859 3.576 1 98 110 ASP A N 1
ATOM 845 C CA . ASP A 1 110 ? 2.395 19.234 2.271 1 98 110 ASP A CA 1
ATOM 846 C C . ASP A 1 110 ? 1.509 18 2.387 1 98 110 ASP A C 1
ATOM 848 O O . ASP A 1 110 ? 0.661 17.75 1.526 1 98 110 ASP A O 1
ATOM 852 N N . LEU A 1 111 ? 1.675 17.266 3.404 1 98.62 111 LEU A N 1
ATOM 853 C CA . LEU A 1 111 ? 0.9 16.047 3.6 1 98.62 111 LEU A CA 1
ATOM 854 C C . LEU A 1 111 ? -0.559 16.359 3.902 1 98.62 111 LEU A C 1
ATOM 856 O O . LEU A 1 111 ? -1.462 15.641 3.482 1 98.62 111 LEU A O 1
ATOM 860 N N . ILE A 1 112 ? -0.808 17.453 4.629 1 98.38 112 ILE A N 1
ATOM 861 C CA . ILE A 1 112 ? -2.182 17.875 4.875 1 98.38 112 ILE A CA 1
ATOM 862 C C . ILE A 1 112 ? -2.824 18.328 3.566 1 98.38 112 ILE A C 1
ATOM 864 O O . ILE A 1 112 ? -3.979 18 3.287 1 98.38 112 ILE A O 1
ATOM 868 N N . SER A 1 113 ? -2.074 19.062 2.775 1 98.12 113 SER A N 1
ATOM 869 C CA . SER A 1 113 ? -2.568 19.484 1.466 1 98.12 113 SER A CA 1
ATOM 870 C C . SER A 1 113 ? -2.893 18.266 0.592 1 98.12 113 SER A C 1
ATOM 872 O O . SER A 1 113 ? -3.928 18.25 -0.074 1 98.12 113 SER A O 1
ATOM 874 N N . ALA A 1 114 ? -2.037 17.328 0.576 1 98.5 114 ALA A N 1
ATOM 875 C CA . ALA A 1 114 ? -2.283 16.094 -0.176 1 98.5 114 ALA A CA 1
ATOM 876 C C . ALA A 1 114 ? -3.518 15.367 0.347 1 98.5 114 ALA A C 1
ATOM 878 O O . ALA A 1 114 ? -4.281 14.789 -0.43 1 98.5 114 ALA A O 1
ATOM 879 N N . ALA A 1 115 ? -3.666 15.391 1.629 1 98.19 115 ALA A N 1
ATOM 880 C CA . ALA A 1 115 ? -4.844 14.773 2.234 1 98.19 115 ALA A CA 1
ATOM 881 C C . ALA A 1 115 ? -6.129 15.406 1.701 1 98.19 115 ALA A C 1
ATOM 883 O O . ALA A 1 115 ? -7.105 14.711 1.432 1 98.19 115 ALA A O 1
ATOM 884 N N . GLU A 1 116 ? -6.133 16.656 1.567 1 98.06 116 GLU A N 1
ATOM 885 C CA . GLU A 1 116 ? -7.309 17.344 1.045 1 98.06 116 GLU A CA 1
ATOM 886 C C . GLU A 1 116 ? -7.637 16.891 -0.371 1 98.06 116 GLU A C 1
ATOM 888 O O . GLU A 1 116 ? -8.797 16.625 -0.693 1 98.06 116 GLU A O 1
ATOM 893 N N . LEU A 1 117 ? -6.629 16.766 -1.186 1 98.31 117 LEU A N 1
ATOM 894 C CA . LEU A 1 117 ? -6.824 16.266 -2.541 1 98.31 117 LEU A CA 1
ATOM 895 C C . LEU A 1 117 ? -7.418 14.867 -2.523 1 98.31 117 LEU A C 1
ATOM 897 O O . LEU A 1 117 ? -8.344 14.57 -3.283 1 98.31 117 LEU A O 1
ATOM 901 N N . TYR A 1 118 ? -6.887 14.07 -1.668 1 97.88 118 TYR A N 1
ATOM 902 C CA . TYR A 1 118 ? -7.332 12.688 -1.519 1 97.88 118 TYR A CA 1
ATOM 903 C C . TYR A 1 118 ? -8.781 12.633 -1.062 1 97.88 118 TYR A C 1
ATOM 905 O O . TYR A 1 118 ? -9.586 11.883 -1.624 1 97.88 118 TYR A O 1
ATOM 913 N N . LEU A 1 119 ? -9.133 13.414 -0.093 1 96.56 119 LEU A N 1
ATOM 914 C CA . LEU A 1 119 ? -10.484 13.445 0.46 1 96.56 119 LEU A CA 1
ATOM 915 C C . LEU A 1 119 ? -11.477 13.992 -0.565 1 96.56 119 LEU A C 1
ATOM 917 O O . LEU A 1 119 ? -12.609 13.508 -0.654 1 96.56 119 LEU A O 1
ATOM 921 N N . ASP A 1 120 ? -11.031 14.945 -1.35 1 96.94 120 ASP A N 1
ATOM 922 C CA . ASP A 1 120 ? -11.906 15.609 -2.312 1 96.94 120 ASP A CA 1
ATOM 923 C C . ASP A 1 120 ? -12.156 14.727 -3.527 1 96.94 120 ASP A C 1
ATOM 925 O O . ASP A 1 120 ? -13.117 14.938 -4.27 1 96.94 120 ASP A O 1
ATOM 929 N N . SER A 1 121 ? -11.266 13.797 -3.742 1 96.38 121 SER A N 1
ATOM 930 C CA . SER A 1 121 ? -11.398 12.906 -4.891 1 96.38 121 SER A CA 1
ATOM 931 C C . SER A 1 121 ? -12.406 11.797 -4.613 1 96.38 121 SER A C 1
ATOM 933 O O . SER A 1 121 ? -12.234 11.016 -3.68 1 96.38 121 SER A O 1
ATOM 935 N N . GLU A 1 122 ? -13.383 11.664 -5.387 1 93.81 122 GLU A N 1
ATOM 936 C CA . GLU A 1 122 ? -14.438 10.68 -5.195 1 93.81 122 GLU A CA 1
ATOM 937 C C . GLU A 1 122 ? -13.898 9.258 -5.336 1 93.81 122 GLU A C 1
ATOM 939 O O . GLU A 1 122 ? -14.227 8.383 -4.531 1 93.81 122 GLU A O 1
ATOM 944 N N . ASP A 1 123 ? -13.078 9.078 -6.277 1 93.81 123 ASP A N 1
ATOM 945 C CA . ASP A 1 123 ? -12.547 7.742 -6.504 1 93.81 123 ASP A CA 1
ATOM 946 C C . ASP A 1 123 ? -11.172 7.582 -5.852 1 93.81 123 ASP A C 1
ATOM 948 O O . ASP A 1 123 ? -10.531 6.535 -5.988 1 93.81 123 ASP A O 1
ATOM 952 N N . GLY A 1 124 ? -10.688 8.609 -5.223 1 95.56 124 GLY A N 1
ATOM 953 C CA . GLY A 1 124 ? -9.438 8.547 -4.492 1 95.56 124 GLY A CA 1
ATOM 954 C C . GLY A 1 124 ? -8.227 8.836 -5.359 1 95.56 124 GLY A C 1
ATOM 955 O O . GLY A 1 124 ? -7.094 8.859 -4.867 1 95.56 124 GLY A O 1
ATOM 956 N N . MET A 1 125 ? -8.422 9.094 -6.602 1 96.75 125 MET A N 1
ATOM 957 C CA . MET A 1 125 ? -7.297 9.312 -7.504 1 96.75 125 MET A CA 1
ATOM 958 C C . MET A 1 125 ? -6.738 10.727 -7.344 1 96.75 125 MET A C 1
ATOM 960 O O . MET A 1 125 ? -7.48 11.703 -7.414 1 96.75 125 MET A O 1
ATOM 964 N N . VAL A 1 126 ? -5.453 10.812 -7.094 1 97.56 126 VAL A N 1
ATOM 965 C CA . VAL A 1 126 ? -4.699 12.062 -7.016 1 97.56 126 VAL A CA 1
ATOM 966 C C . VAL A 1 126 ? -3.486 11.984 -7.941 1 97.56 126 VAL A C 1
ATOM 968 O O . VAL A 1 126 ? -2.471 11.375 -7.602 1 97.56 126 VAL A O 1
ATOM 971 N N . PRO A 1 127 ? -3.6 12.625 -9.078 1 95.56 127 PRO A N 1
ATOM 972 C CA . PRO A 1 127 ? -2.432 12.617 -9.961 1 95.56 127 PRO A CA 1
ATOM 973 C C . PRO A 1 127 ? -1.209 13.273 -9.328 1 95.56 127 PRO A C 1
ATOM 975 O O . PRO A 1 127 ? -1.346 14.25 -8.578 1 95.56 127 PRO A O 1
ATOM 978 N N . ALA A 1 128 ? -0.083 12.773 -9.719 1 94.69 128 ALA A N 1
ATOM 979 C CA . ALA A 1 128 ? 1.165 13.25 -9.125 1 94.69 128 ALA A CA 1
ATOM 980 C C . ALA A 1 128 ? 1.341 14.75 -9.352 1 94.69 128 ALA A C 1
ATOM 982 O O . ALA A 1 128 ? 1.843 15.461 -8.477 1 94.69 128 ALA A O 1
ATOM 983 N N . TYR A 1 129 ? 0.895 15.211 -10.445 1 95.31 129 TYR A N 1
ATOM 984 C CA . TYR A 1 129 ? 1.141 16.594 -10.797 1 95.31 129 TYR A CA 1
ATOM 985 C C . TYR A 1 129 ? 0.308 17.531 -9.93 1 95.31 129 TYR A C 1
ATOM 987 O O . TYR A 1 129 ? 0.571 18.75 -9.875 1 95.31 129 TYR A O 1
ATOM 995 N N . LYS A 1 130 ? -0.775 17.094 -9.297 1 97.38 130 LYS A N 1
ATOM 996 C CA . LYS A 1 130 ? -1.601 17.906 -8.414 1 97.38 130 LYS A CA 1
ATOM 997 C C . LYS A 1 130 ? -0.979 18 -7.023 1 97.38 130 LYS A C 1
ATOM 999 O O . LYS A 1 130 ? -1.339 18.891 -6.242 1 97.38 130 LYS A O 1
ATOM 1004 N N . LEU A 1 131 ? -0.068 17.125 -6.676 1 98 131 LEU A N 1
ATOM 1005 C CA . LEU A 1 131 ? 0.566 17.125 -5.363 1 98 131 LEU A CA 1
ATOM 1006 C C . LEU A 1 131 ? 1.484 18.328 -5.195 1 98 131 LEU A C 1
ATOM 1008 O O . LEU A 1 131 ? 2.023 18.844 -6.176 1 98 131 LEU A O 1
ATOM 1012 N N . PRO A 1 132 ? 1.634 18.797 -3.922 1 97.38 132 PRO A N 1
ATOM 1013 C CA . PRO A 1 132 ? 2.701 19.766 -3.693 1 97.38 132 PRO A CA 1
ATOM 1014 C C . PRO A 1 132 ? 4.047 19.328 -4.262 1 97.38 132 PRO A C 1
ATOM 1016 O O . PRO A 1 132 ? 4.379 18.141 -4.199 1 97.38 132 PRO A O 1
ATOM 1019 N N . GLU A 1 133 ? 4.801 20.172 -4.797 1 95.19 133 GLU A N 1
ATOM 1020 C CA . GLU A 1 133 ? 6.027 19.875 -5.527 1 95.19 133 GLU A CA 1
ATOM 1021 C C . GLU A 1 133 ? 6.969 19.016 -4.691 1 95.19 133 GLU A C 1
ATOM 1023 O O . GLU A 1 133 ? 7.551 18.047 -5.199 1 95.19 133 GLU A O 1
ATOM 1028 N N . GLY A 1 134 ? 7.082 19.266 -3.428 1 94.31 134 GLY A N 1
ATOM 1029 C CA . GLY A 1 134 ? 8 18.547 -2.557 1 94.31 134 GLY A CA 1
ATOM 1030 C C . GLY A 1 134 ? 7.582 17.109 -2.303 1 94.31 134 GLY A C 1
ATOM 1031 O O . GLY A 1 134 ? 8.391 16.297 -1.854 1 94.31 134 GLY A O 1
ATOM 1032 N N . LEU A 1 135 ? 6.316 16.766 -2.619 1 96.81 135 LEU A N 1
ATOM 1033 C CA . LEU A 1 135 ? 5.789 15.445 -2.322 1 96.81 135 LEU A CA 1
ATOM 1034 C C . LEU A 1 135 ? 5.836 14.555 -3.557 1 96.81 135 LEU A C 1
ATOM 1036 O O . LEU A 1 135 ? 5.707 13.328 -3.451 1 96.81 135 LEU A O 1
ATOM 1040 N N . ARG A 1 136 ? 5.988 15.133 -4.707 1 96.38 136 ARG A N 1
ATOM 1041 C CA . ARG A 1 136 ? 5.883 14.375 -5.953 1 96.38 136 ARG A CA 1
ATOM 1042 C C . ARG A 1 136 ? 6.945 13.281 -6.023 1 96.38 136 ARG A C 1
ATOM 1044 O O . ARG A 1 136 ? 6.645 12.141 -6.359 1 96.38 136 ARG A O 1
ATOM 1051 N N . SER A 1 137 ? 8.164 13.656 -5.645 1 95.69 137 SER A N 1
ATOM 1052 C CA . SER A 1 137 ? 9.258 12.688 -5.711 1 95.69 137 SER A CA 1
ATOM 1053 C C . SER A 1 137 ? 9.203 11.719 -4.531 1 95.69 137 SER A C 1
ATOM 1055 O O . SER A 1 137 ? 9.93 10.727 -4.504 1 95.69 137 SER A O 1
ATOM 1057 N N . CYS A 1 138 ? 8.312 11.969 -3.555 1 97.69 138 CYS A N 1
ATOM 1058 C CA . CYS A 1 138 ? 8.227 11.156 -2.348 1 97.69 138 CYS A CA 1
ATOM 1059 C C . CYS A 1 138 ? 7.211 10.031 -2.521 1 97.69 138 CYS A C 1
ATOM 1061 O O . CYS A 1 138 ? 7.16 9.102 -1.71 1 97.69 138 CYS A O 1
ATOM 1063 N N . ARG A 1 139 ? 6.406 10.18 -3.559 1 97.31 139 ARG A N 1
ATOM 1064 C CA . ARG A 1 139 ? 5.434 9.117 -3.807 1 97.31 139 ARG A CA 1
ATOM 1065 C C . ARG A 1 139 ? 6.125 7.801 -4.141 1 97.31 139 A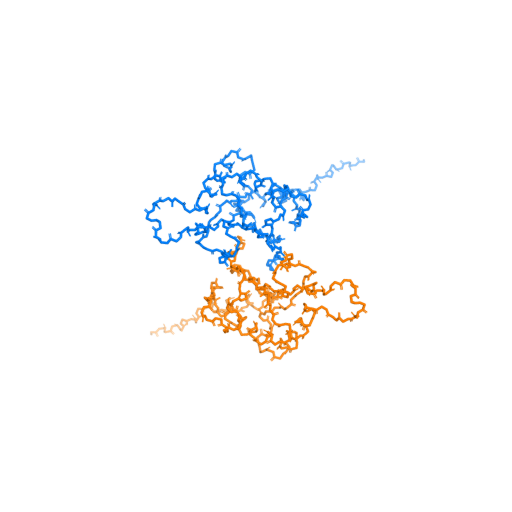RG A C 1
ATOM 1067 O O . ARG A 1 139 ? 7.02 7.762 -4.988 1 97.31 139 ARG A O 1
ATOM 1074 N N . VAL A 1 140 ? 5.711 6.75 -3.5 1 97.38 140 VAL A N 1
ATOM 1075 C CA . VAL A 1 140 ? 6.371 5.457 -3.648 1 97.38 140 VAL A CA 1
ATOM 1076 C C . VAL A 1 140 ? 5.469 4.504 -4.43 1 97.38 140 VAL A C 1
ATOM 1078 O O . VAL A 1 140 ? 5.949 3.719 -5.25 1 97.38 140 VAL A O 1
ATOM 1081 N N . ALA A 1 141 ? 4.172 4.578 -4.16 1 98 141 ALA A N 1
ATOM 1082 C CA . ALA A 1 141 ? 3.258 3.633 -4.793 1 98 141 ALA A CA 1
ATOM 1083 C C . ALA A 1 141 ? 1.813 4.117 -4.695 1 98 141 ALA A C 1
ATOM 1085 O O . ALA A 1 141 ? 1.482 4.934 -3.834 1 98 141 ALA A O 1
ATOM 1086 N N . ARG A 1 142 ? 1.001 3.637 -5.594 1 98.25 142 ARG A N 1
ATOM 1087 C CA . ARG A 1 142 ? -0.455 3.744 -5.594 1 98.25 142 ARG A CA 1
ATOM 1088 C C . ARG A 1 142 ? -1.104 2.375 -5.77 1 98.25 142 ARG A C 1
ATOM 1090 O O . ARG A 1 142 ? -1.015 1.774 -6.844 1 98.25 142 ARG A O 1
ATOM 1097 N N . ILE A 1 143 ? -1.773 1.927 -4.75 1 97.81 143 ILE A N 1
ATOM 1098 C CA . ILE A 1 143 ? -2.266 0.554 -4.719 1 97.81 143 ILE A CA 1
ATOM 1099 C C . ILE A 1 143 ? -3.791 0.551 -4.777 1 97.81 143 ILE A C 1
ATOM 1101 O O . ILE A 1 143 ? -4.449 1.229 -3.984 1 97.81 143 ILE A O 1
ATOM 1105 N N . PRO A 1 144 ? -4.391 -0.188 -5.672 1 96 144 PRO A N 1
ATOM 1106 C CA . PRO A 1 144 ? -5.852 -0.248 -5.738 1 96 144 PRO A CA 1
ATOM 1107 C C . PRO A 1 144 ? -6.488 -0.673 -4.418 1 96 144 PRO A C 1
ATOM 1109 O O . PRO A 1 144 ? -5.844 -1.338 -3.604 1 96 144 PRO A O 1
ATOM 1112 N N . PRO A 1 145 ? -7.73 -0.289 -4.254 1 92.44 145 PRO A N 1
ATOM 1113 C CA . PRO A 1 145 ? -8.406 -0.594 -2.988 1 92.44 145 PRO A CA 1
ATOM 1114 C C . PRO A 1 145 ? -8.688 -2.084 -2.816 1 92.44 145 PRO A C 1
ATOM 1116 O O . PRO A 1 145 ? -8.695 -2.832 -3.797 1 92.44 145 PRO A O 1
ATOM 1119 N N . ALA A 1 146 ? -8.883 -2.414 -1.532 1 85.56 146 ALA A N 1
ATOM 1120 C CA . ALA A 1 146 ? -9.359 -3.762 -1.228 1 85.56 146 ALA A CA 1
ATOM 1121 C C . ALA A 1 146 ? -10.7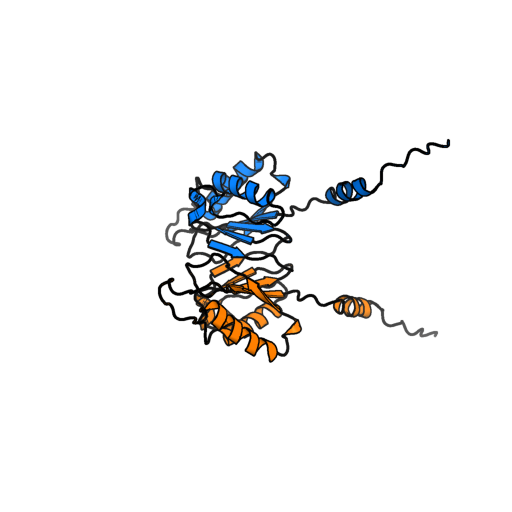66 -3.982 -1.771 1 85.56 146 ALA A C 1
ATOM 1123 O O . ALA A 1 146 ? -11.508 -3.023 -2.002 1 85.56 146 ALA A O 1
ATOM 1124 N N . PRO A 1 147 ? -11.141 -5.227 -1.97 1 82.06 147 PRO A N 1
ATOM 1125 C CA . PRO A 1 147 ? -12.5 -5.5 -2.436 1 82.06 147 PRO A CA 1
ATOM 1126 C C . PRO A 1 147 ? -13.57 -5.074 -1.427 1 82.06 147 PRO A C 1
ATOM 1128 O O . PRO A 1 147 ? -13.297 -5.02 -0.225 1 82.06 147 PRO A O 1
ATOM 1131 N N . MET B 1 1 ? -38.531 -40.656 33.938 1 30.48 1 MET B N 1
ATOM 1132 C CA . MET B 1 1 ? -37.469 -39.688 33.812 1 30.48 1 MET B CA 1
ATOM 1133 C C . MET B 1 1 ? -37.25 -39.281 32.344 1 30.48 1 MET B C 1
ATOM 1135 O O . MET B 1 1 ? -36.969 -40.125 31.5 1 30.48 1 MET B O 1
ATOM 1139 N N . ASP B 1 2 ? -37.938 -38.188 31.859 1 31.34 2 ASP B N 1
ATOM 1140 C CA . ASP B 1 2 ? -38.25 -37.656 30.531 1 31.34 2 ASP B CA 1
ATOM 1141 C C . ASP B 1 2 ? -37 -37.062 29.875 1 31.34 2 ASP B C 1
ATOM 1143 O O . ASP B 1 2 ? -36.5 -36.031 30.312 1 31.34 2 ASP B O 1
ATOM 1147 N N . ARG B 1 3 ? -36 -37.906 29.531 1 37.47 3 ARG B N 1
ATOM 1148 C CA . ARG B 1 3 ? -34.75 -37.531 28.859 1 37.47 3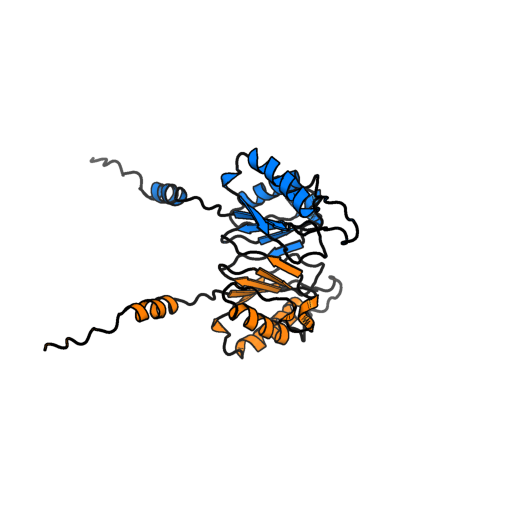 ARG B CA 1
ATOM 1149 C C . ARG B 1 3 ? -35.031 -36.844 27.516 1 37.47 3 ARG B C 1
ATOM 1151 O O . ARG B 1 3 ? -35.312 -37.5 26.531 1 37.47 3 ARG B O 1
ATOM 1158 N N . SER B 1 4 ? -35.594 -35.625 27.562 1 35.84 4 SER B N 1
ATOM 1159 C CA . SER B 1 4 ? -35.812 -34.875 26.328 1 35.84 4 SER B CA 1
ATOM 1160 C C . SER B 1 4 ? -34.5 -34.562 25.656 1 35.84 4 SER B C 1
ATOM 1162 O O . SER B 1 4 ? -33.562 -34.062 26.281 1 35.84 4 SER B O 1
ATOM 1164 N N . PRO B 1 5 ? -34.125 -35.312 24.547 1 40 5 PRO B N 1
ATOM 1165 C CA . PRO B 1 5 ? -32.875 -35.062 23.797 1 40 5 PRO B CA 1
ATOM 1166 C C . PRO B 1 5 ? -32.719 -33.594 23.438 1 40 5 PRO B C 1
ATOM 1168 O O . PRO B 1 5 ? -33.656 -32.938 22.984 1 40 5 PRO B O 1
ATOM 1171 N N . LEU B 1 6 ? -31.875 -32.844 24.203 1 38.22 6 LEU B N 1
ATOM 1172 C CA . LEU B 1 6 ? -31.5 -31.484 23.891 1 38.22 6 LEU B CA 1
ATOM 1173 C C . LEU B 1 6 ? -31.062 -31.375 22.422 1 38.22 6 LEU B C 1
ATOM 1175 O O . LEU B 1 6 ? -30.281 -32.188 21.938 1 38.22 6 LEU B O 1
ATOM 1179 N N . MET B 1 7 ? -31.922 -30.719 21.547 1 36.28 7 MET B N 1
ATOM 1180 C CA . MET B 1 7 ? -31.656 -30.422 20.141 1 36.28 7 MET B CA 1
ATOM 1181 C C . MET B 1 7 ? -30.297 -29.734 19.984 1 36.28 7 MET B C 1
ATOM 1183 O O . MET B 1 7 ? -29.906 -28.906 20.812 1 36.28 7 MET B O 1
ATOM 1187 N N . PRO B 1 8 ? -29.406 -30.469 19.297 1 37.44 8 PRO B N 1
ATOM 1188 C CA . PRO B 1 8 ? -28.125 -29.812 19.016 1 37.44 8 PRO B CA 1
ATOM 1189 C C . PRO B 1 8 ? -28.297 -28.375 18.531 1 37.44 8 PRO B C 1
ATOM 1191 O O . PRO B 1 8 ? -29.328 -28.031 17.953 1 37.44 8 PRO B O 1
ATOM 1194 N N . SER B 1 9 ? -27.766 -27.406 19.312 1 34.28 9 SER B N 1
ATOM 1195 C CA . SER B 1 9 ? -27.781 -25.969 19.078 1 34.28 9 SER B CA 1
ATOM 1196 C C . SER B 1 9 ? -27.391 -25.625 17.641 1 34.28 9 SER B C 1
ATOM 1198 O O . SER B 1 9 ? -26.438 -26.188 17.109 1 34.28 9 SER B O 1
ATOM 1200 N N . SER B 1 10 ? -28.375 -25.047 16.828 1 35.69 10 SER B N 1
ATOM 1201 C CA . SER B 1 10 ? -28.438 -24.516 15.469 1 35.69 10 SER B CA 1
ATOM 1202 C C . SER B 1 10 ? -27.297 -23.516 15.211 1 35.69 10 SER B C 1
ATOM 1204 O O . SER B 1 10 ? -27.297 -22.828 14.188 1 35.69 10 SER B O 1
ATOM 1206 N N . THR B 1 11 ? -26.5 -23.281 16.25 1 38 11 THR B N 1
ATOM 1207 C CA . THR B 1 11 ? -25.578 -22.172 16 1 38 11 THR B CA 1
ATOM 1208 C C . THR B 1 11 ? -24.562 -22.531 14.922 1 38 11 THR B C 1
ATOM 1210 O O . THR B 1 11 ? -23.828 -21.672 14.445 1 38 11 THR B O 1
ATOM 1213 N N . THR B 1 12 ? -24.422 -23.812 14.562 1 38.5 12 THR B N 1
ATOM 1214 C CA . THR B 1 12 ? -23.359 -24.141 13.625 1 38.5 12 THR B CA 1
ATOM 1215 C C . THR B 1 12 ? -23.734 -23.719 12.203 1 38.5 12 THR B C 1
ATOM 1217 O O . THR B 1 12 ? -22.859 -23.594 11.344 1 38.5 12 THR B O 1
ATOM 1220 N N . TYR B 1 13 ? -25.047 -23.578 11.969 1 34.38 13 TYR B N 1
ATOM 1221 C CA . TYR B 1 13 ? -25.469 -23.453 10.57 1 34.38 13 TYR B CA 1
ATOM 1222 C C . TYR B 1 13 ? -25.203 -22.047 10.039 1 34.38 13 TYR B C 1
ATOM 1224 O O . TYR B 1 13 ? -25.109 -21.844 8.828 1 34.38 13 TYR B O 1
ATOM 1232 N N . ILE B 1 14 ? -25.312 -21.078 11 1 36.47 14 ILE B N 1
ATOM 1233 C CA . ILE B 1 14 ? -25.25 -19.75 10.406 1 36.47 14 ILE B CA 1
ATOM 1234 C C . ILE B 1 14 ? -23.844 -19.469 9.891 1 36.47 14 ILE B C 1
ATOM 1236 O O . ILE B 1 14 ? -23.672 -18.844 8.844 1 36.47 14 ILE B O 1
ATOM 1240 N N . ASN B 1 15 ? -22.859 -20 10.578 1 37.47 15 ASN B N 1
ATOM 1241 C CA . ASN B 1 15 ? -21.516 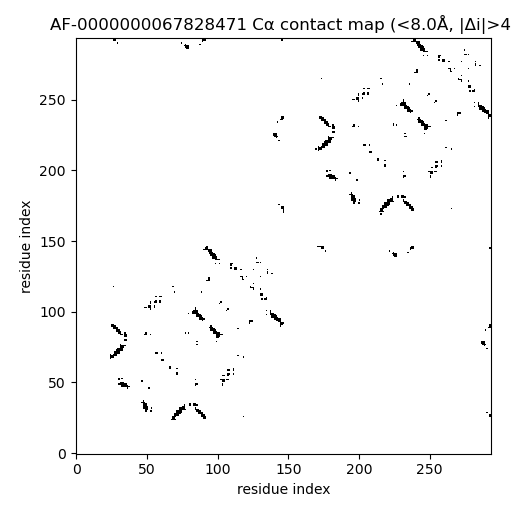-19.656 10.117 1 37.47 15 ASN B CA 1
ATOM 1242 C C . ASN B 1 15 ? -21.234 -20.219 8.727 1 37.47 15 ASN B C 1
ATOM 1244 O O . ASN B 1 15 ? -20.438 -19.672 7.977 1 37.47 15 ASN B O 1
ATOM 1248 N N . THR B 1 16 ? -21.953 -21.359 8.359 1 37.56 16 THR B N 1
ATOM 1249 C CA . THR B 1 16 ? -21.672 -22.016 7.09 1 37.56 16 THR B CA 1
ATOM 1250 C C . THR B 1 16 ? -22.359 -21.297 5.941 1 37.56 16 THR B C 1
ATOM 1252 O O . THR B 1 16 ? -21.828 -21.219 4.836 1 37.56 16 THR B O 1
ATOM 1255 N N . PHE B 1 17 ? -23.625 -20.969 6.09 1 35.41 17 PHE B N 1
ATOM 1256 C CA . PHE B 1 17 ? -24.406 -20.453 4.957 1 35.41 17 PHE B CA 1
ATOM 1257 C C . PHE B 1 17 ? -23.875 -19.094 4.516 1 35.41 17 PHE B C 1
ATOM 1259 O O . PHE B 1 17 ? -23.766 -18.828 3.318 1 35.41 17 PHE B O 1
ATOM 1266 N N . LEU B 1 18 ? -23.859 -18.125 5.398 1 40.16 18 LEU B N 1
ATOM 1267 C CA . LEU B 1 18 ? -23.406 -16.797 5.008 1 40.16 18 LEU B CA 1
ATOM 1268 C C . LEU B 1 18 ? -21.969 -16.859 4.496 1 40.16 18 LEU B C 1
ATOM 1270 O O . LEU B 1 18 ? -21.484 -15.891 3.896 1 40.16 18 LEU B O 1
ATOM 1274 N N . GLU B 1 19 ? -21.203 -17.781 4.828 1 37.72 19 GLU B N 1
ATOM 1275 C CA . GLU B 1 19 ? -19.906 -18.016 4.219 1 37.72 19 GLU B CA 1
ATOM 1276 C C . GLU B 1 19 ? -20.047 -18.422 2.754 1 37.72 19 GLU B C 1
ATOM 1278 O O . GLU B 1 19 ? -19.078 -18.344 1.988 1 37.72 19 GLU B O 1
ATOM 1283 N N . LYS B 1 20 ? -21.109 -19.047 2.369 1 35.81 20 LYS B N 1
ATOM 1284 C CA . LYS B 1 20 ? -21.297 -19.484 0.988 1 35.81 20 LYS B CA 1
ATOM 1285 C C . LYS B 1 20 ? -21.688 -18.312 0.092 1 35.81 20 LYS B C 1
ATOM 1287 O O . LYS B 1 20 ? -22.094 -18.516 -1.057 1 35.81 20 LYS B O 1
ATOM 1292 N N . ILE B 1 21 ? -22.469 -17.281 0.571 1 36.19 21 ILE B N 1
ATOM 1293 C CA . ILE B 1 21 ? -22.828 -16.203 -0.345 1 36.19 21 ILE B CA 1
ATOM 1294 C C . ILE B 1 21 ? -21.656 -15.906 -1.279 1 36.19 21 ILE B C 1
ATOM 1296 O O . ILE B 1 21 ? -20.5 -16.188 -0.952 1 36.19 21 ILE B O 1
ATOM 1300 N N . ASN B 1 22 ? -21.797 -15.188 -2.363 1 38.5 22 ASN B N 1
ATOM 1301 C CA . ASN B 1 22 ? -20.891 -15.023 -3.488 1 38.5 22 ASN B CA 1
ATOM 1302 C C . ASN B 1 22 ? -19.453 -14.766 -3.014 1 38.5 22 ASN B C 1
ATOM 1304 O O . ASN B 1 22 ? -19.156 -13.703 -2.471 1 38.5 22 ASN B O 1
ATOM 1308 N N . PRO B 1 23 ? -18.641 -15.75 -2.535 1 46.06 23 PRO B N 1
ATOM 1309 C CA . PRO B 1 23 ? -17.328 -15.609 -1.902 1 46.06 23 PRO B CA 1
ATOM 1310 C C . PRO B 1 23 ? -16.469 -14.523 -2.553 1 46.06 23 PRO B C 1
ATOM 1312 O O . PRO B 1 23 ? -15.859 -14.766 -3.598 1 46.06 23 PRO B O 1
ATOM 1315 N N . MET B 1 24 ? -17.047 -13.469 -2.928 1 50.53 24 MET B N 1
ATOM 1316 C CA . MET B 1 24 ? -16.172 -12.445 -3.486 1 50.53 24 MET B CA 1
ATOM 1317 C C . MET B 1 24 ? -14.789 -12.5 -2.852 1 50.53 24 MET B C 1
ATOM 1319 O O . MET B 1 24 ? -14.664 -12.617 -1.632 1 50.53 24 MET B O 1
ATOM 1323 N N . ALA B 1 25 ? -13.93 -12.945 -3.682 1 54.97 25 ALA B N 1
ATOM 1324 C CA . ALA B 1 25 ? -12.57 -13.102 -3.168 1 54.97 25 ALA B CA 1
ATOM 1325 C C . ALA B 1 25 ? -12.242 -12 -2.16 1 54.97 25 ALA B C 1
ATOM 1327 O O . ALA B 1 25 ? -12.484 -10.82 -2.416 1 54.97 25 ALA B O 1
ATOM 1328 N N . LYS B 1 26 ? -12 -12.414 -0.948 1 81.81 26 LYS B N 1
ATOM 1329 C CA . LYS B 1 26 ? -11.641 -11.555 0.174 1 81.81 26 LYS B CA 1
ATOM 1330 C C . LYS B 1 26 ? -10.227 -11 0.012 1 81.81 26 LYS B C 1
ATOM 1332 O O . LYS B 1 26 ? -9.883 -9.977 0.605 1 81.81 26 LYS B O 1
ATOM 1337 N N . HIS B 1 27 ? -9.562 -11.688 -1.121 1 94.12 27 HIS B N 1
ATOM 1338 C CA . HIS B 1 27 ? -8.164 -11.305 -1.296 1 94.12 27 HIS B CA 1
ATOM 1339 C C . HIS B 1 27 ? -7.812 -11.172 -2.773 1 94.12 27 HIS B C 1
ATOM 1341 O O . HIS B 1 27 ? -8.312 -11.93 -3.607 1 94.12 27 HIS B O 1
ATOM 1347 N N . ILE B 1 28 ? -6.98 -10.227 -3.121 1 96.62 28 ILE B N 1
ATOM 1348 C CA . ILE B 1 28 ? -6.562 -9.977 -4.496 1 96.62 28 ILE B CA 1
ATOM 1349 C C . ILE B 1 28 ? -5.039 -9.867 -4.559 1 96.62 28 ILE B C 1
ATOM 1351 O O . ILE B 1 28 ? -4.414 -9.328 -3.645 1 96.62 28 ILE B O 1
ATOM 1355 N N . LEU B 1 29 ? -4.492 -10.477 -5.527 1 98.25 29 LEU B N 1
ATOM 1356 C CA . LEU B 1 29 ? -3.137 -10.195 -5.98 1 98.25 29 LEU B CA 1
ATOM 1357 C C . LEU B 1 29 ? -3.156 -9.305 -7.219 1 98.25 29 LEU B C 1
ATOM 1359 O O . LEU B 1 29 ? -3.633 -9.719 -8.281 1 98.25 29 LEU B O 1
ATOM 1363 N N . VAL B 1 30 ? -2.664 -8.094 -7.098 1 98.25 30 VAL B N 1
ATOM 1364 C CA . VAL B 1 30 ? -2.713 -7.113 -8.18 1 98.25 30 VAL B CA 1
ATOM 1365 C C . VAL B 1 30 ? -1.341 -7.008 -8.844 1 98.25 30 VAL B C 1
ATOM 1367 O O . VAL B 1 30 ? -0.341 -6.738 -8.172 1 98.25 30 VAL B O 1
ATOM 1370 N N . VAL B 1 31 ? -1.273 -7.172 -10.102 1 98.38 31 VAL B N 1
ATOM 1371 C CA . VAL B 1 31 ? -0.03 -7.109 -10.867 1 98.38 31 VAL B CA 1
ATOM 1372 C C . VAL B 1 31 ? 0.044 -5.785 -11.625 1 98.38 31 VAL B C 1
ATOM 1374 O O . VAL B 1 31 ? -0.934 -5.363 -12.25 1 98.38 31 VAL B O 1
ATOM 1377 N N . CYS B 1 32 ? 1.156 -5.148 -11.586 1 97.94 32 CYS B N 1
ATOM 1378 C CA . CYS B 1 32 ? 1.426 -3.961 -12.383 1 97.94 32 CYS B CA 1
ATOM 1379 C C . CYS B 1 32 ? 1.768 -4.34 -13.82 1 97.94 32 CYS B C 1
ATOM 1381 O O . CYS B 1 32 ? 2.848 -4.867 -14.086 1 97.94 32 CYS B O 1
ATOM 1383 N N . LYS B 1 33 ? 1.008 -3.998 -14.766 1 95.62 33 LYS B N 1
ATOM 1384 C CA . LYS B 1 33 ? 1.181 -4.465 -16.141 1 95.62 33 LYS B CA 1
ATOM 1385 C C . LYS B 1 33 ? 2.232 -3.639 -16.875 1 95.62 33 LYS B C 1
ATOM 1387 O O . LYS B 1 33 ? 2.908 -4.141 -17.766 1 95.62 33 LYS B O 1
ATOM 1392 N N . ALA B 1 34 ? 2.363 -2.422 -16.469 1 91.12 34 ALA B N 1
ATOM 1393 C CA . ALA B 1 34 ? 3.215 -1.49 -17.203 1 91.12 34 ALA B CA 1
ATOM 1394 C C . ALA B 1 34 ? 4.68 -1.667 -16.812 1 91.12 34 ALA B C 1
ATOM 1396 O O . ALA B 1 34 ? 5.566 -1.076 -17.438 1 91.12 34 ALA B O 1
ATOM 1397 N N . CYS B 1 35 ? 4.953 -2.396 -15.852 1 89.38 35 CYS B N 1
ATOM 1398 C CA . CYS B 1 35 ? 6.301 -2.488 -15.297 1 89.38 35 CYS B CA 1
ATOM 1399 C C . CYS B 1 35 ? 7.273 -3.053 -16.328 1 89.38 35 CYS B C 1
ATOM 1401 O O . CYS B 1 35 ? 6.965 -4.031 -17 1 89.38 35 CYS B O 1
ATOM 1403 N N . GLY B 1 36 ? 8.625 -2.43 -16.203 1 77.38 36 GLY B N 1
ATOM 1404 C CA . GLY B 1 36 ? 9.734 -2.938 -17 1 77.38 36 GLY B CA 1
ATOM 1405 C C . GLY B 1 36 ? 9.594 -2.648 -18.469 1 77.38 36 GLY B C 1
ATOM 1406 O O . GLY B 1 36 ? 10.211 -3.316 -19.312 1 77.38 36 GLY B O 1
ATOM 1407 N N . ALA B 1 37 ? 8.641 -1.909 -18.812 1 63.25 37 ALA B N 1
ATOM 1408 C CA . ALA B 1 37 ? 8.57 -1.538 -20.219 1 63.25 37 ALA B CA 1
ATOM 1409 C C . ALA B 1 37 ? 9.875 -0.902 -20.688 1 63.25 37 ALA B C 1
ATOM 1411 O O . ALA B 1 37 ? 10.445 -0.058 -20 1 63.25 37 ALA B O 1
ATOM 1412 N N . LYS B 1 38 ? 10.742 -1.772 -21.062 1 55.97 38 LYS B N 1
ATOM 1413 C CA . LYS B 1 38 ? 11.93 -1.231 -21.719 1 55.97 38 LYS B CA 1
ATOM 1414 C C . LYS B 1 38 ? 11.578 -0.047 -22.609 1 55.97 38 LYS B C 1
ATOM 1416 O O . LYS B 1 38 ? 10.469 0.028 -23.141 1 55.97 38 LYS B O 1
ATOM 1421 N N . ALA B 1 39 ? 12.383 1.068 -22.516 1 48.47 39 ALA B N 1
ATOM 1422 C CA . ALA B 1 39 ? 12.312 2.301 -23.281 1 48.47 39 ALA B CA 1
ATOM 1423 C C . ALA B 1 39 ? 11.703 2.045 -24.656 1 48.47 39 ALA B C 1
ATOM 1425 O O . ALA B 1 39 ? 11.766 0.928 -25.188 1 48.47 39 ALA B O 1
ATOM 1426 N N . GLU B 1 40 ? 10.93 3.07 -25.109 1 45.75 40 GLU B N 1
ATOM 1427 C CA . GLU B 1 40 ? 10.328 3.262 -26.422 1 45.75 40 GLU B CA 1
ATOM 1428 C C . GLU B 1 40 ? 11.109 2.523 -27.5 1 45.75 40 GLU B C 1
ATOM 1430 O O . GLU B 1 40 ? 10.641 2.377 -28.641 1 45.75 40 GLU B O 1
ATOM 1435 N N . ASN B 1 41 ? 12.453 2.791 -27.281 1 44 41 ASN B N 1
ATOM 1436 C CA . ASN B 1 41 ? 13.125 2.473 -28.547 1 44 41 ASN B CA 1
ATOM 1437 C C . ASN B 1 41 ? 13 0.99 -28.891 1 44 41 ASN B C 1
ATOM 1439 O O . ASN B 1 41 ? 13.516 0.539 -29.906 1 44 41 ASN B O 1
ATOM 1443 N N . ASP B 1 42 ? 12.891 0.266 -27.891 1 48.12 42 ASP B N 1
ATOM 1444 C CA . ASP B 1 42 ? 12.914 -1.095 -28.422 1 48.12 42 ASP B CA 1
ATOM 1445 C C . ASP B 1 42 ? 11.578 -1.46 -29.062 1 48.12 42 ASP B C 1
ATOM 1447 O O . ASP B 1 42 ? 10.547 -1.483 -28.391 1 48.12 42 ASP B O 1
ATOM 1451 N N . ASN B 1 43 ? 11.328 -1.07 -30.141 1 49.56 43 ASN B N 1
ATOM 1452 C CA . ASN B 1 43 ? 10.391 -1.45 -31.203 1 49.56 43 ASN B CA 1
ATOM 1453 C C . ASN B 1 43 ? 9.898 -2.885 -31.016 1 49.56 43 ASN B C 1
ATOM 1455 O O . ASN B 1 43 ? 9.336 -3.473 -31.938 1 49.56 43 ASN B O 1
ATOM 1459 N N . SER B 1 44 ? 10.469 -3.74 -30.141 1 55.09 44 SER B N 1
ATOM 1460 C CA . SER B 1 44 ? 10.062 -5.141 -30.141 1 55.09 44 SER B CA 1
ATOM 1461 C C . SER B 1 44 ? 8.773 -5.34 -29.359 1 55.09 44 SER B C 1
ATOM 1463 O O . SER B 1 44 ? 8.562 -4.703 -28.312 1 55.09 44 SER B O 1
ATOM 1465 N N . ASN B 1 45 ? 7.582 -5.406 -29.938 1 66.12 45 ASN B N 1
ATOM 1466 C CA . ASN B 1 45 ? 6.25 -5.824 -29.5 1 66.12 45 ASN B CA 1
ATOM 1467 C C . ASN B 1 45 ? 6.324 -6.852 -28.375 1 66.12 45 ASN B C 1
ATOM 1469 O O . ASN B 1 45 ? 5.453 -7.715 -28.266 1 66.12 45 ASN B O 1
ATOM 1473 N N . SER B 1 46 ? 7.469 -6.816 -27.734 1 81.31 46 SER B N 1
ATOM 1474 C CA . SER B 1 46 ? 7.566 -7.824 -26.688 1 81.31 46 SER B CA 1
ATOM 1475 C C . SER B 1 46 ? 6.836 -7.375 -25.422 1 81.31 46 SER B C 1
ATOM 1477 O O . SER B 1 46 ? 6.785 -6.184 -25.109 1 81.31 46 SER B O 1
ATOM 1479 N N . PRO B 1 47 ? 6.25 -8.328 -24.844 1 88.69 47 PRO B N 1
ATOM 1480 C CA . PRO B 1 47 ? 5.496 -8.008 -23.625 1 88.69 47 PRO B CA 1
ATOM 1481 C C . PRO B 1 47 ? 6.379 -7.445 -22.516 1 88.69 47 PRO B C 1
ATOM 1483 O O . PRO B 1 47 ? 7.574 -7.75 -22.453 1 88.69 47 PRO B O 1
ATOM 1486 N N . THR B 1 48 ? 5.863 -6.543 -21.719 1 92.44 48 THR B N 1
ATOM 1487 C CA . THR B 1 48 ? 6.559 -6.008 -20.547 1 92.44 48 THR B CA 1
ATOM 1488 C C . THR B 1 48 ? 6.812 -7.102 -19.516 1 92.44 48 THR B C 1
ATOM 1490 O O . THR B 1 48 ? 6.227 -8.18 -19.594 1 92.44 48 THR B O 1
ATOM 1493 N N . ASP B 1 49 ? 7.742 -6.859 -18.609 1 94.5 49 ASP B N 1
ATOM 1494 C CA . ASP B 1 49 ? 7.996 -7.777 -17.5 1 94.5 49 ASP B CA 1
ATOM 1495 C C . ASP B 1 49 ? 6.727 -8.031 -16.688 1 94.5 49 ASP B C 1
ATOM 1497 O O . ASP B 1 49 ? 6.477 -9.156 -16.25 1 94.5 49 ASP B O 1
ATOM 1501 N N . GLY B 1 50 ? 5.93 -6.984 -16.484 1 96.69 50 GLY B N 1
ATOM 1502 C CA . GLY B 1 50 ? 4.668 -7.141 -15.773 1 96.69 50 GLY B CA 1
ATOM 1503 C C . GLY B 1 50 ? 3.719 -8.109 -16.453 1 96.69 50 GLY B C 1
ATOM 1504 O O . GLY B 1 50 ? 3.076 -8.922 -15.781 1 96.69 50 GLY B O 1
ATOM 1505 N N . ILE B 1 51 ? 3.623 -8.031 -17.75 1 96.31 51 ILE B N 1
ATOM 1506 C CA . ILE B 1 51 ? 2.754 -8.914 -18.516 1 96.31 51 ILE B CA 1
ATOM 1507 C C . ILE B 1 51 ? 3.303 -10.344 -18.469 1 96.31 51 ILE B C 1
ATOM 1509 O O . ILE B 1 51 ? 2.541 -11.305 -18.359 1 96.31 51 ILE B O 1
ATOM 1513 N N . CYS B 1 52 ? 4.582 -10.484 -18.578 1 96.5 52 CYS B N 1
ATOM 1514 C CA . CYS B 1 52 ? 5.199 -11.805 -18.453 1 96.5 52 CYS B CA 1
ATOM 1515 C C . CYS B 1 52 ? 4.875 -12.438 -17.109 1 96.5 52 CYS B C 1
ATOM 1517 O O . CYS B 1 52 ? 4.473 -13.602 -17.047 1 96.5 52 CYS B O 1
ATOM 1519 N N . LEU B 1 53 ? 5.039 -11.672 -16.062 1 97.62 53 LEU B N 1
ATOM 1520 C CA . LEU B 1 53 ? 4.73 -12.164 -14.727 1 97.62 53 LEU B CA 1
ATOM 1521 C C . LEU B 1 53 ? 3.252 -12.523 -14.609 1 97.62 53 LEU B C 1
ATOM 1523 O O . LEU B 1 53 ? 2.904 -13.562 -14.039 1 97.62 53 LEU B O 1
ATOM 1527 N N . LEU B 1 54 ? 2.443 -11.688 -15.156 1 97.94 54 LEU B N 1
ATOM 1528 C CA . LEU B 1 54 ? 1.006 -11.93 -15.125 1 97.94 54 LEU B CA 1
ATOM 1529 C C . LEU B 1 54 ? 0.667 -13.266 -15.773 1 97.94 54 LEU B C 1
ATOM 1531 O O . LEU B 1 54 ? -0.091 -14.055 -15.211 1 97.94 54 LEU B O 1
ATOM 1535 N N . ASN B 1 55 ? 1.214 -13.484 -16.922 1 97.44 55 ASN B N 1
ATOM 1536 C CA . ASN B 1 55 ? 0.944 -14.719 -17.641 1 97.44 55 ASN B CA 1
ATOM 1537 C C . ASN B 1 55 ? 1.368 -15.945 -16.828 1 97.44 55 ASN B C 1
ATOM 1539 O O . ASN B 1 55 ? 0.623 -16.922 -16.734 1 97.44 55 ASN B O 1
ATOM 1543 N N . LYS B 1 56 ? 2.498 -15.875 -16.266 1 97.62 56 LYS B N 1
ATOM 1544 C CA . LYS B 1 56 ? 2.992 -16.969 -15.453 1 97.62 56 LYS B CA 1
ATOM 1545 C C . LYS B 1 56 ? 2.104 -17.203 -14.234 1 97.62 56 LYS B C 1
ATOM 1547 O O . LYS B 1 56 ? 1.764 -18.328 -13.898 1 97.62 56 LYS B O 1
ATOM 1552 N N . LEU B 1 57 ? 1.725 -16.141 -13.586 1 98.38 57 LEU B N 1
ATOM 1553 C CA . LEU B 1 57 ? 0.872 -16.219 -12.398 1 98.38 57 LEU B CA 1
ATOM 1554 C C . LEU B 1 57 ? -0.487 -16.828 -12.758 1 98.38 57 LEU B C 1
ATOM 1556 O O . LEU B 1 57 ? -1.029 -17.625 -12 1 98.38 57 LEU B O 1
ATOM 1560 N N . GLN B 1 58 ? -0.974 -16.391 -13.883 1 98 58 GLN B N 1
ATOM 1561 C CA . GLN B 1 58 ? -2.271 -16.906 -14.305 1 98 58 GLN B CA 1
ATOM 1562 C C . GLN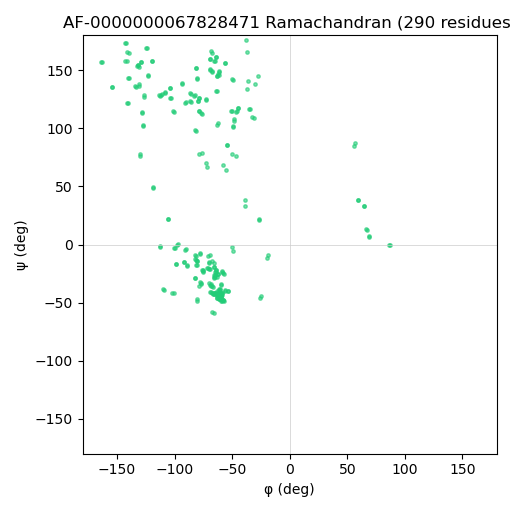 B 1 58 ? -2.207 -18.406 -14.57 1 98 58 GLN B C 1
ATOM 1564 O O . GLN B 1 58 ? -3.125 -19.156 -14.203 1 98 58 GLN B O 1
ATOM 1569 N N . GLU B 1 59 ? -1.206 -18.844 -15.164 1 98 59 GLU B N 1
ATOM 1570 C CA . GLU B 1 59 ? -1.007 -20.266 -15.406 1 98 59 GLU B CA 1
ATOM 1571 C C . GLU B 1 59 ? -0.958 -21.047 -14.094 1 98 59 GLU B C 1
ATOM 1573 O O . GLU B 1 59 ? -1.635 -22.062 -13.945 1 98 59 GLU B O 1
ATOM 1578 N N . LEU B 1 60 ? -0.211 -20.609 -13.172 1 98.06 60 LEU B N 1
ATOM 1579 C CA . LEU B 1 60 ? -0.066 -21.25 -11.875 1 98.06 60 LEU B CA 1
ATOM 1580 C C . LEU B 1 60 ? -1.376 -21.203 -11.094 1 98.06 60 LEU B C 1
ATOM 1582 O O . LEU B 1 60 ? -1.761 -22.188 -10.461 1 98.06 60 LEU B O 1
ATOM 1586 N N . HIS B 1 61 ? -1.975 -20.078 -11.172 1 97.69 61 HIS B N 1
ATOM 1587 C CA . HIS B 1 61 ? -3.225 -19.859 -10.453 1 97.69 61 HIS B CA 1
ATOM 1588 C C . HIS B 1 61 ? -4.293 -20.859 -10.898 1 97.69 61 HIS B C 1
ATOM 1590 O O . HIS B 1 61 ? -5.02 -21.406 -10.062 1 97.69 61 HIS B O 1
ATOM 1596 N N . GLN B 1 62 ? -4.398 -21.094 -12.18 1 96.75 62 GLN B N 1
ATOM 1597 C CA . GLN B 1 62 ? -5.422 -21.969 -12.727 1 96.75 62 GLN B CA 1
ATOM 1598 C C . GLN B 1 62 ? -5.266 -23.391 -12.203 1 96.75 62 GLN B C 1
ATOM 1600 O O . GLN B 1 62 ? -6.25 -24.125 -12.055 1 96.75 62 GLN B O 1
ATOM 1605 N N . ARG B 1 63 ? -4.133 -23.766 -11.82 1 97.06 63 ARG B N 1
ATOM 1606 C CA 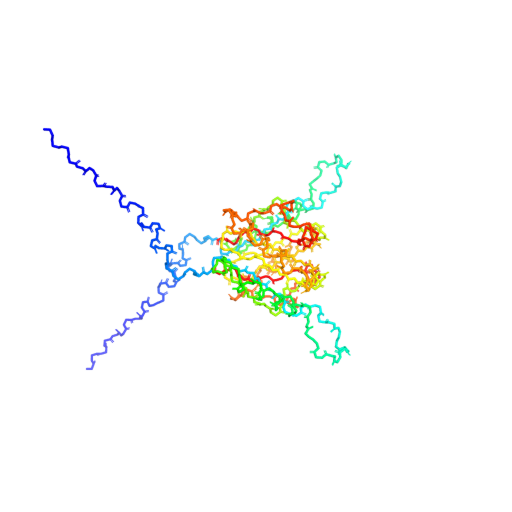. ARG B 1 63 ? -3.85 -25.125 -11.359 1 97.06 63 ARG B CA 1
ATOM 1607 C C . ARG B 1 63 ? -3.82 -25.188 -9.836 1 97.06 63 ARG B C 1
ATOM 1609 O O . ARG B 1 63 ? -3.639 -26.25 -9.25 1 97.06 63 ARG B O 1
ATOM 1616 N N . TRP B 1 64 ? -3.982 -24.047 -9.242 1 96.12 64 TRP B N 1
ATOM 1617 C CA . TRP B 1 64 ? -3.861 -23.922 -7.797 1 96.12 64 TRP B CA 1
ATOM 1618 C C . TRP B 1 64 ? -5.16 -24.328 -7.105 1 96.12 64 TRP B C 1
ATOM 1620 O O . TRP B 1 64 ? -6.238 -23.859 -7.465 1 96.12 64 TRP B O 1
ATOM 1630 N N . VAL B 1 65 ? -5.141 -25.219 -6.121 1 96 65 VAL B N 1
ATOM 1631 C CA . VAL B 1 65 ? -6.309 -25.797 -5.457 1 96 65 VAL B CA 1
ATOM 1632 C C . VAL B 1 65 ? -7.07 -24.703 -4.715 1 96 65 VAL B C 1
ATOM 1634 O O . VAL B 1 65 ? -8.281 -24.797 -4.531 1 96 65 VAL B O 1
ATOM 1637 N N . ARG B 1 66 ? -6.348 -23.609 -4.379 1 95.81 66 ARG B N 1
ATOM 1638 C CA . ARG B 1 66 ? -6.98 -22.547 -3.6 1 95.81 66 ARG B CA 1
ATOM 1639 C C . ARG B 1 66 ? -7.281 -21.328 -4.473 1 95.81 66 ARG B C 1
ATOM 1641 O O . ARG B 1 66 ? -7.367 -20.203 -3.971 1 95.81 66 ARG B O 1
ATOM 1648 N N . LYS B 1 67 ? -7.379 -21.484 -5.742 1 95.44 67 LYS B N 1
ATOM 1649 C CA . LYS B 1 67 ? -7.516 -20.406 -6.715 1 95.44 67 LYS B CA 1
ATOM 1650 C C . LYS B 1 67 ? -8.742 -19.547 -6.418 1 95.44 67 LYS B C 1
ATOM 1652 O O . LYS B 1 67 ? -8.766 -18.359 -6.73 1 95.44 67 LYS B O 1
ATOM 1657 N N . ASP B 1 68 ? -9.75 -20.047 -5.766 1 94.19 68 ASP B N 1
ATOM 1658 C CA . ASP B 1 68 ? -10.992 -19.328 -5.52 1 94.19 68 ASP B CA 1
ATOM 1659 C C . ASP B 1 68 ? -10.852 -18.391 -4.316 1 94.19 68 ASP B C 1
ATOM 1661 O O . ASP B 1 68 ? -11.711 -17.531 -4.09 1 94.19 68 ASP B O 1
ATOM 1665 N N . GLU B 1 69 ? -9.844 -18.516 -3.549 1 94.88 69 GLU B N 1
ATOM 1666 C CA . GLU B 1 69 ? -9.648 -17.719 -2.34 1 94.88 69 GLU B CA 1
ATOM 1667 C C . GLU B 1 69 ? -8.898 -16.422 -2.645 1 94.88 69 GLU B C 1
ATOM 1669 O O . GLU B 1 69 ? -8.875 -15.508 -1.818 1 94.88 69 GLU B O 1
ATOM 1674 N N . LEU B 1 70 ? -8.234 -16.375 -3.789 1 96.31 70 LEU B N 1
ATOM 1675 C CA . LEU B 1 70 ? -7.43 -15.227 -4.188 1 96.31 70 LEU B CA 1
ATOM 1676 C C . LEU B 1 70 ? -7.578 -14.945 -5.68 1 96.31 70 LEU B C 1
ATOM 1678 O O . LEU B 1 70 ? -7.262 -15.805 -6.508 1 96.31 70 LEU B O 1
ATOM 1682 N N . LYS B 1 71 ? -8 -13.805 -6.016 1 96.75 71 LYS B N 1
ATOM 1683 C CA . LYS B 1 71 ? -8.125 -13.414 -7.414 1 96.75 71 LYS B CA 1
ATOM 1684 C C . LYS B 1 71 ? -6.875 -12.695 -7.898 1 96.75 71 LYS B C 1
ATOM 1686 O O . LYS B 1 71 ? -6.305 -11.875 -7.172 1 96.75 71 LYS B O 1
ATOM 1691 N N . ILE B 1 72 ? -6.465 -12.984 -9.039 1 97.62 72 ILE B N 1
ATOM 1692 C CA . ILE B 1 72 ? -5.41 -12.211 -9.688 1 97.62 72 ILE B CA 1
ATOM 1693 C C . ILE B 1 72 ? -6.023 -11.086 -10.508 1 97.62 72 ILE B C 1
ATOM 1695 O O . ILE B 1 72 ? -6.867 -11.328 -11.375 1 97.62 72 ILE B O 1
ATOM 1699 N N . GLU B 1 73 ? -5.66 -9.922 -10.211 1 96.44 73 GLU B N 1
ATOM 1700 C CA . GLU B 1 73 ? -6.082 -8.734 -10.938 1 96.44 73 GLU B CA 1
ATOM 1701 C C . GLU B 1 73 ? -4.879 -7.934 -11.438 1 96.44 73 GLU B C 1
ATOM 1703 O O . GLU B 1 73 ? -3.734 -8.297 -11.164 1 96.44 73 GLU B O 1
ATOM 1708 N N . THR B 1 74 ? -5.219 -6.988 -12.281 1 96.88 74 THR B N 1
ATOM 1709 C CA . THR B 1 74 ? -4.141 -6.16 -12.812 1 96.88 74 THR B CA 1
ATOM 1710 C C . THR B 1 74 ? -4.469 -4.68 -12.641 1 96.88 74 THR B C 1
ATOM 1712 O O . THR B 1 74 ? -5.617 -4.316 -12.375 1 96.88 74 THR B O 1
ATOM 1715 N N . THR B 1 75 ? -3.484 -3.947 -12.641 1 96.31 75 THR B N 1
ATOM 1716 C CA . THR B 1 75 ? -3.574 -2.494 -12.758 1 96.31 75 THR B CA 1
ATOM 1717 C C . THR B 1 75 ? -2.602 -1.974 -13.812 1 96.31 75 THR B C 1
ATOM 1719 O O . THR B 1 75 ? -1.644 -2.66 -14.172 1 96.31 75 THR B O 1
ATOM 1722 N N . SER B 1 76 ? -2.936 -0.825 -14.375 1 94.56 76 SER B N 1
ATOM 1723 C CA . SER B 1 76 ? -2.021 -0.25 -15.352 1 94.56 76 SER B CA 1
ATOM 1724 C C . SER B 1 76 ? -0.663 0.057 -14.734 1 94.56 76 SER B C 1
ATOM 1726 O O . SER B 1 76 ? 0.377 -0.272 -15.305 1 94.56 76 SER B O 1
ATOM 1728 N N . CYS B 1 77 ? -0.696 0.691 -13.555 1 96.19 77 CYS B N 1
ATOM 1729 C CA . CYS B 1 77 ? 0.563 1.047 -12.906 1 96.19 77 CYS B CA 1
ATOM 1730 C C . CYS B 1 77 ? 0.39 1.159 -11.398 1 96.19 77 CYS B C 1
ATOM 1732 O O . CYS B 1 77 ? -0.586 1.74 -10.922 1 96.19 77 CYS B O 1
ATOM 1734 N N . LEU B 1 78 ? 1.259 0.638 -10.641 1 96.94 78 LEU B N 1
ATOM 1735 C CA . LEU B 1 78 ? 1.307 0.823 -9.195 1 96.94 78 LEU B CA 1
ATOM 1736 C C . LEU B 1 78 ? 2.174 2.021 -8.828 1 96.94 78 LEU B C 1
ATOM 1738 O O . LEU B 1 78 ? 2.338 2.338 -7.648 1 96.94 78 LEU B O 1
ATOM 1742 N N . CYS B 1 79 ? 2.807 2.641 -9.812 1 95.25 79 CYS B N 1
ATOM 1743 C CA . CYS B 1 79 ? 3.648 3.82 -9.641 1 95.25 79 CYS B CA 1
ATOM 1744 C C . CYS B 1 79 ? 4.875 3.494 -8.789 1 95.25 79 CYS B C 1
ATOM 1746 O O . CYS B 1 79 ? 5.281 4.297 -7.949 1 95.25 79 CYS B O 1
ATOM 1748 N N . ILE B 1 80 ? 5.387 2.289 -8.891 1 95.81 80 ILE B N 1
ATOM 1749 C CA . ILE B 1 80 ? 6.535 1.858 -8.102 1 95.81 80 ILE B CA 1
ATOM 1750 C C . ILE B 1 80 ? 7.691 1.49 -9.031 1 95.81 80 ILE B C 1
ATOM 1752 O O . ILE B 1 80 ? 8.352 0.471 -8.836 1 95.81 80 ILE B O 1
ATOM 1756 N N . CYS B 1 81 ? 8.016 2.314 -9.961 1 93.44 81 CYS B N 1
ATOM 1757 C CA . CYS B 1 81 ? 8.93 2.012 -11.055 1 93.44 81 CYS B CA 1
ATOM 1758 C C . CYS B 1 81 ? 10.359 1.868 -10.547 1 93.44 81 CYS B C 1
ATOM 1760 O O . CYS B 1 81 ? 11.211 1.288 -11.227 1 93.44 81 CYS B O 1
ATOM 1762 N N . ASP B 1 82 ? 10.648 2.43 -9.398 1 92.69 82 ASP B N 1
ATOM 1763 C CA . ASP B 1 82 ? 11.984 2.283 -8.828 1 92.69 82 ASP B CA 1
ATOM 1764 C C . ASP B 1 82 ? 12.266 0.831 -8.453 1 92.69 82 ASP B C 1
ATOM 1766 O O . ASP B 1 82 ? 13.422 0.452 -8.242 1 92.69 82 ASP B O 1
ATOM 1770 N N . ARG B 1 83 ? 11.188 0.056 -8.32 1 94.44 83 ARG B N 1
ATOM 1771 C CA . ARG B 1 83 ? 11.25 -1.383 -8.086 1 94.44 83 ARG B CA 1
ATOM 1772 C C . ARG B 1 83 ? 10.359 -2.141 -9.062 1 94.44 83 ARG B C 1
ATOM 1774 O O . ARG B 1 83 ? 9.32 -2.678 -8.68 1 94.44 83 ARG B O 1
ATOM 1781 N N . PRO B 1 84 ? 10.867 -2.252 -10.297 1 94.19 84 PRO B N 1
ATOM 1782 C CA . PRO B 1 84 ? 10 -2.758 -11.359 1 94.19 84 PRO B CA 1
ATOM 1783 C C . PRO B 1 84 ? 9.633 -4.227 -11.172 1 94.19 84 PRO B C 1
ATOM 1785 O O . PRO B 1 84 ? 10.273 -4.934 -10.391 1 94.19 84 PRO B O 1
ATOM 1788 N N . CYS B 1 85 ? 8.492 -4.508 -12.07 1 96.81 85 CYS B N 1
ATOM 1789 C CA . CYS B 1 85 ? 7.809 -5.793 -11.953 1 96.81 85 CYS B CA 1
ATOM 1790 C C . CYS B 1 85 ? 7.305 -6.012 -10.531 1 96.81 85 CYS B C 1
ATOM 1792 O O . CYS B 1 85 ? 8.008 -6.594 -9.703 1 96.81 85 CYS B O 1
ATOM 1794 N N . ALA B 1 86 ? 6.188 -5.559 -10.297 1 98 86 ALA B N 1
ATOM 1795 C CA . ALA B 1 86 ? 5.68 -5.418 -8.93 1 98 86 ALA B CA 1
ATOM 1796 C C . ALA B 1 86 ? 4.262 -5.965 -8.812 1 98 86 ALA B C 1
ATOM 1798 O O . ALA B 1 86 ? 3.537 -6.051 -9.812 1 98 86 ALA B O 1
ATOM 1799 N N . ILE B 1 87 ? 3.959 -6.363 -7.617 1 98.62 87 ILE B N 1
ATOM 1800 C CA . ILE B 1 87 ? 2.609 -6.805 -7.277 1 98.62 87 ILE B CA 1
ATOM 1801 C C . ILE B 1 87 ? 2.248 -6.316 -5.875 1 98.62 87 ILE B C 1
ATOM 1803 O O . ILE B 1 87 ? 3.113 -5.855 -5.129 1 98.62 87 ILE B O 1
ATOM 1807 N N . ALA B 1 88 ? 0.981 -6.398 -5.574 1 98.62 88 ALA B N 1
ATOM 1808 C CA . ALA B 1 88 ? 0.499 -6.184 -4.211 1 98.62 88 ALA B CA 1
ATOM 1809 C C . ALA B 1 88 ? -0.505 -7.258 -3.809 1 98.62 88 ALA B C 1
ATOM 1811 O O . ALA B 1 88 ? -1.336 -7.676 -4.621 1 98.62 88 ALA B O 1
ATOM 1812 N N . TYR B 1 89 ? -0.402 -7.789 -2.602 1 98.19 89 TYR B N 1
ATOM 1813 C CA . TYR B 1 89 ? -1.498 -8.516 -1.97 1 98.19 89 TYR B CA 1
ATOM 1814 C C . TYR B 1 89 ? -2.428 -7.562 -1.228 1 98.19 89 TYR B C 1
ATOM 1816 O O . TYR B 1 89 ? -1.982 -6.789 -0.379 1 98.19 89 TYR B O 1
ATOM 1824 N N . VAL B 1 90 ? -3.678 -7.59 -1.569 1 96.31 90 VAL B N 1
ATOM 1825 C CA . VAL B 1 90 ? -4.68 -6.711 -0.971 1 96.31 90 VAL B CA 1
ATOM 1826 C C . VAL B 1 90 ? -5.848 -7.543 -0.446 1 96.31 90 VAL B C 1
ATOM 1828 O O . VAL B 1 90 ? -6.383 -8.391 -1.16 1 96.31 90 VAL B O 1
ATOM 1831 N N . GLY B 1 91 ? -6.223 -7.332 0.816 1 92.62 91 GLY B N 1
ATOM 1832 C CA . GLY B 1 91 ? -7.328 -8.047 1.427 1 92.62 91 GLY B CA 1
ATOM 1833 C C . GLY B 1 91 ? -8.148 -7.195 2.375 1 92.62 91 GLY B C 1
ATOM 1834 O O . GLY B 1 91 ? -7.656 -6.188 2.889 1 92.62 91 GLY B O 1
ATOM 1835 N N . THR B 1 92 ? -9.359 -7.656 2.566 1 88.62 92 THR B N 1
ATOM 1836 C CA . THR B 1 92 ? -10.234 -6.977 3.52 1 88.62 92 THR B CA 1
ATOM 1837 C C . THR B 1 92 ? -9.789 -7.258 4.953 1 88.62 92 THR B C 1
ATOM 1839 O O . THR B 1 92 ? -9.586 -8.414 5.328 1 88.62 92 THR B O 1
ATOM 1842 N N . HIS B 1 93 ? -9.539 -6.164 5.742 1 89.69 93 HIS B N 1
ATOM 1843 C CA . HIS B 1 93 ? -9.18 -6.215 7.156 1 89.69 93 HIS B CA 1
ATOM 1844 C C . HIS B 1 93 ? -7.816 -6.859 7.355 1 89.69 93 HIS B C 1
ATOM 1846 O O . HIS B 1 93 ? -7.516 -7.367 8.438 1 89.69 93 HIS B O 1
ATOM 1852 N N . LYS B 1 94 ? -7.059 -7.039 6.371 1 94 94 LYS B N 1
ATOM 1853 C CA . LYS B 1 94 ? -5.684 -7.523 6.434 1 94 94 LYS B CA 1
ATOM 1854 C C . LYS B 1 94 ? -4.711 -6.496 5.859 1 94 94 LYS B C 1
ATOM 1856 O O . LYS B 1 94 ? -5.098 -5.656 5.043 1 94 94 LYS B O 1
ATOM 1861 N N . PRO B 1 95 ? -3.43 -6.586 6.242 1 96.88 95 PRO B N 1
ATOM 1862 C CA . PRO B 1 95 ? -2.453 -5.645 5.691 1 96.88 95 PRO B CA 1
ATOM 1863 C C . PRO B 1 95 ? -2.205 -5.855 4.199 1 96.88 95 PRO B C 1
ATOM 1865 O O . PRO B 1 95 ? -2.375 -6.965 3.693 1 96.88 95 PRO B O 1
ATOM 1868 N N . THR B 1 96 ? -1.897 -4.793 3.51 1 97.75 96 THR B N 1
ATOM 1869 C CA . THR B 1 96 ? -1.454 -4.836 2.121 1 97.75 96 THR B CA 1
ATOM 1870 C C . THR B 1 96 ? 0.053 -5.055 2.041 1 97.75 96 THR B C 1
ATOM 1872 O O . THR B 1 96 ? 0.821 -4.395 2.742 1 97.75 96 THR B O 1
ATOM 1875 N N . TYR B 1 97 ? 0.493 -5.98 1.271 1 98.44 97 TYR B N 1
ATOM 1876 C CA . TYR B 1 97 ? 1.911 -6.223 1.027 1 98.44 97 TYR B CA 1
ATOM 1877 C C . TYR B 1 97 ? 2.301 -5.797 -0.384 1 98.44 97 TYR B C 1
ATOM 1879 O O . TYR B 1 97 ? 1.644 -6.176 -1.355 1 98.44 97 TYR B O 1
ATOM 1887 N N . LEU B 1 98 ? 3.332 -5.062 -0.437 1 98.62 98 LEU B N 1
ATOM 1888 C CA . LEU B 1 98 ? 3.879 -4.613 -1.713 1 98.62 98 LEU B CA 1
ATOM 1889 C C . LEU B 1 98 ? 5.223 -5.281 -1.992 1 98.62 98 LEU B C 1
ATOM 1891 O O . LEU B 1 98 ? 6.078 -5.355 -1.108 1 98.62 98 LEU B O 1
ATOM 1895 N N . PHE B 1 99 ? 5.375 -5.852 -3.178 1 98.38 99 PHE B N 1
ATOM 1896 C CA . PHE B 1 99 ? 6.625 -6.453 -3.623 1 98.38 99 PHE B CA 1
ATOM 1897 C C . PHE B 1 99 ? 7.094 -5.824 -4.93 1 98.38 99 PHE B C 1
ATOM 1899 O O . PHE B 1 99 ? 6.277 -5.504 -5.797 1 98.38 99 PHE B O 1
ATOM 1906 N N . GLY B 1 100 ? 8.352 -5.684 -5.125 1 97.69 100 GLY B N 1
ATOM 1907 C CA . GLY B 1 100 ? 8.984 -5.195 -6.336 1 97.69 100 GLY B CA 1
ATOM 1908 C C . GLY B 1 100 ? 10.289 -5.914 -6.656 1 97.69 100 GLY B C 1
ATOM 1909 O O . GLY B 1 100 ? 10.711 -6.797 -5.91 1 97.69 100 GLY B O 1
ATOM 1910 N N . ASP B 1 101 ? 10.867 -5.602 -7.871 1 97 101 ASP B N 1
ATOM 1911 C CA . ASP B 1 101 ? 12.086 -6.246 -8.352 1 97 101 ASP B CA 1
ATOM 1912 C C . ASP B 1 101 ? 11.898 -7.758 -8.469 1 97 101 ASP B C 1
ATOM 1914 O O . ASP B 1 101 ? 12.758 -8.531 -8.047 1 97 101 ASP B O 1
ATOM 1918 N N . LEU B 1 102 ? 10.734 -8.102 -8.898 1 97.81 102 LEU B N 1
ATOM 1919 C CA . LEU B 1 102 ? 10.406 -9.523 -9.016 1 97.81 102 LEU B CA 1
ATOM 1920 C C . LEU B 1 102 ? 10.969 -10.109 -10.305 1 97.81 102 LEU B C 1
ATOM 1922 O O . LEU B 1 102 ? 11.125 -9.398 -11.297 1 97.81 102 LEU B O 1
ATOM 1926 N N . ASP B 1 103 ? 11.25 -11.383 -10.273 1 96.69 103 ASP B N 1
ATOM 1927 C CA . ASP B 1 103 ? 11.609 -12.117 -11.484 1 96.69 103 ASP B CA 1
ATOM 1928 C C . ASP B 1 103 ? 10.367 -12.422 -12.328 1 96.69 103 ASP B C 1
ATOM 1930 O O . ASP B 1 103 ? 9.5 -13.195 -11.914 1 96.69 103 ASP B O 1
ATOM 1934 N N . PRO B 1 104 ? 10.32 -11.789 -13.492 1 95.94 104 PRO B N 1
ATOM 1935 C CA . PRO B 1 104 ? 9.109 -11.938 -14.305 1 95.94 104 PRO B CA 1
ATOM 1936 C C . PRO B 1 104 ? 8.883 -13.375 -14.773 1 95.94 104 PRO B C 1
ATOM 1938 O O . PRO B 1 104 ? 7.754 -13.75 -15.086 1 95.94 104 PRO B O 1
ATOM 1941 N N . ILE B 1 105 ? 9.883 -14.18 -14.812 1 94.62 105 ILE B N 1
ATOM 1942 C CA . ILE B 1 105 ? 9.789 -15.523 -15.391 1 94.62 105 ILE B CA 1
ATOM 1943 C C . ILE B 1 105 ? 9.68 -16.562 -14.273 1 94.62 105 ILE B C 1
ATOM 1945 O O . ILE B 1 105 ? 8.789 -17.406 -14.289 1 94.62 105 ILE B O 1
ATOM 1949 N N . ASN B 1 106 ? 10.43 -16.422 -13.211 1 95 106 ASN B N 1
ATOM 1950 C CA . ASN B 1 106 ? 10.531 -17.484 -12.219 1 95 106 ASN B CA 1
ATOM 1951 C C . ASN B 1 106 ? 9.898 -17.078 -10.891 1 95 106 ASN B C 1
ATOM 1953 O O . ASN B 1 106 ? 9.812 -17.875 -9.961 1 95 106 ASN B O 1
ATOM 1957 N N . GLY B 1 107 ? 9.406 -15.906 -10.781 1 96.25 107 GLY B N 1
ATOM 1958 C CA . GLY B 1 107 ? 8.93 -15.406 -9.5 1 96.25 107 GLY B CA 1
ATOM 1959 C C . GLY B 1 107 ? 7.543 -15.898 -9.148 1 96.25 107 GLY B C 1
ATOM 1960 O O . GLY B 1 107 ? 7.117 -15.805 -7.996 1 96.25 107 GLY B O 1
ATOM 1961 N N . GLY B 1 108 ? 6.828 -16.453 -10.125 1 97.56 108 GLY B N 1
ATOM 1962 C CA . GLY B 1 108 ? 5.434 -16.812 -9.945 1 97.56 108 GLY B CA 1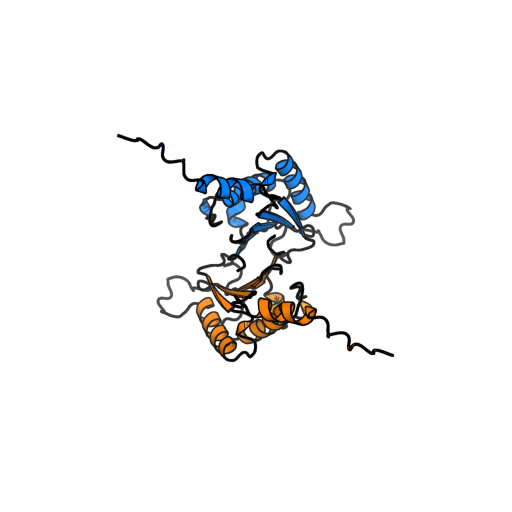
ATOM 1963 C C . GLY B 1 108 ? 5.215 -17.812 -8.828 1 97.56 108 GLY B C 1
ATOM 1964 O O . GLY B 1 108 ? 4.305 -17.656 -8.016 1 97.56 108 GLY B O 1
ATOM 1965 N N . LYS B 1 109 ? 6.027 -18.875 -8.812 1 97 109 LYS B N 1
ATOM 1966 C CA . LYS B 1 109 ? 5.863 -19.938 -7.824 1 97 109 LYS B CA 1
ATOM 1967 C C . LYS B 1 109 ? 6.039 -19.391 -6.41 1 97 109 LYS B C 1
ATOM 1969 O O . LYS B 1 109 ? 5.266 -19.734 -5.508 1 97 109 LYS B O 1
ATOM 1974 N N . ASP B 1 110 ? 7.039 -18.562 -6.211 1 98 110 ASP B N 1
ATOM 1975 C CA . ASP B 1 110 ? 7.273 -17.938 -4.91 1 98 110 ASP B CA 1
ATOM 1976 C C . ASP B 1 110 ? 6.086 -17.078 -4.492 1 98 110 ASP B C 1
ATOM 1978 O O . ASP B 1 110 ? 5.711 -17.047 -3.318 1 98 110 ASP B O 1
ATOM 1982 N N . LEU B 1 111 ? 5.516 -16.406 -5.398 1 98.62 111 LEU B N 1
ATOM 1983 C CA . LEU B 1 111 ? 4.391 -15.539 -5.105 1 98.62 111 LEU B CA 1
ATOM 1984 C C . LEU B 1 111 ? 3.156 -16.344 -4.719 1 98.62 111 LEU B C 1
ATOM 1986 O O . LEU B 1 111 ? 2.371 -15.922 -3.865 1 98.62 111 LEU B O 1
ATOM 1990 N N . ILE B 1 112 ? 2.963 -17.5 -5.328 1 98.44 112 ILE B N 1
ATOM 1991 C CA . ILE B 1 112 ? 1.859 -18.375 -4.941 1 98.44 112 ILE B CA 1
ATOM 1992 C C . ILE B 1 112 ? 2.09 -18.906 -3.527 1 98.44 112 ILE B C 1
ATOM 1994 O O . ILE B 1 112 ? 1.163 -18.953 -2.717 1 98.44 112 ILE B O 1
ATOM 1998 N N . SER B 1 113 ? 3.316 -19.281 -3.25 1 98.12 113 SER B N 1
ATOM 1999 C CA . SER B 1 113 ? 3.656 -19.734 -1.901 1 98.12 113 SER B CA 1
ATOM 2000 C C . SER B 1 113 ? 3.402 -18.625 -0.879 1 98.12 113 SER B C 1
ATOM 2002 O O . SER B 1 113 ? 2.855 -18.875 0.195 1 98.12 113 SER B O 1
ATOM 2004 N N . ALA B 1 114 ? 3.801 -17.453 -1.178 1 98.5 114 ALA B N 1
ATOM 2005 C CA . ALA B 1 114 ? 3.547 -16.312 -0.298 1 98.5 114 ALA B CA 1
ATOM 2006 C C . ALA B 1 114 ? 2.049 -16.078 -0.121 1 98.5 114 ALA B C 1
ATOM 2008 O O . ALA B 1 114 ? 1.595 -15.734 0.97 1 98.5 114 ALA B O 1
ATOM 2009 N N . ALA B 1 115 ? 1.34 -16.25 -1.179 1 98.19 115 ALA B N 1
ATOM 2010 C CA . ALA B 1 115 ? -0.112 -16.109 -1.11 1 98.19 115 ALA B CA 1
ATOM 2011 C C . ALA B 1 115 ? -0.709 -17.094 -0.097 1 98.19 115 ALA B C 1
ATOM 2013 O O . ALA B 1 115 ? -1.619 -16.734 0.655 1 98.19 115 ALA B O 1
ATOM 2014 N N . GLU B 1 116 ? -0.243 -18.25 -0.086 1 98.06 116 GLU B N 1
ATOM 2015 C CA . GLU B 1 116 ? -0.734 -19.25 0.863 1 98.06 116 GLU B CA 1
ATOM 2016 C C . GLU B 1 116 ? -0.495 -18.797 2.303 1 98.06 116 GLU B C 1
ATOM 2018 O O . GLU B 1 116 ? -1.382 -18.922 3.15 1 98.06 116 GLU B O 1
ATOM 2023 N N . LEU B 1 117 ? 0.677 -18.297 2.555 1 98.31 117 LEU B N 1
ATOM 2024 C CA . LEU B 1 117 ? 0.985 -17.781 3.885 1 98.31 117 LEU B CA 1
ATOM 2025 C C . LEU B 1 117 ? 0.026 -16.656 4.266 1 98.31 117 LEU B C 1
ATOM 2027 O O . LEU B 1 117 ? -0.475 -16.625 5.391 1 98.31 117 LEU B O 1
ATOM 2031 N N . TYR B 1 118 ? -0.198 -15.805 3.336 1 97.88 118 TYR B N 1
ATOM 2032 C CA . TYR B 1 118 ? -1.09 -14.664 3.529 1 97.88 118 TYR B CA 1
ATOM 2033 C C . TYR B 1 118 ? -2.514 -15.125 3.807 1 97.88 118 TYR B C 1
ATOM 2035 O O . TYR B 1 118 ? -3.158 -14.648 4.742 1 97.88 118 TYR B O 1
ATOM 2043 N N . LEU B 1 119 ? -3.008 -16.062 3.047 1 96.62 119 LEU B N 1
ATOM 2044 C CA . LEU B 1 119 ? -4.359 -16.578 3.188 1 96.62 119 LEU B CA 1
ATOM 2045 C C . LEU B 1 119 ? -4.52 -17.328 4.508 1 96.62 119 LEU B C 1
ATOM 2047 O O . LEU B 1 119 ? -5.562 -17.234 5.156 1 96.62 119 LEU B O 1
ATOM 2051 N N . ASP B 1 120 ? -3.479 -18.016 4.902 1 96.94 120 ASP B N 1
ATOM 2052 C CA . ASP B 1 120 ? -3.527 -18.844 6.102 1 96.94 120 ASP B CA 1
ATOM 2053 C C . ASP B 1 120 ? -3.465 -17.984 7.367 1 96.94 120 ASP B C 1
ATOM 2055 O O . ASP B 1 120 ? -3.84 -18.438 8.453 1 96.94 120 ASP B O 1
ATOM 2059 N N . SER B 1 121 ? -2.93 -16.812 7.223 1 96.38 121 SER B N 1
ATOM 2060 C CA . SER B 1 121 ? -2.797 -15.93 8.375 1 96.38 121 SER B CA 1
ATOM 2061 C C . SER B 1 121 ? -4.117 -15.234 8.688 1 96.38 121 SER B C 1
ATOM 2063 O O . SER B 1 121 ? -4.66 -14.508 7.855 1 96.38 121 SER B O 1
ATOM 2065 N N . GLU B 1 122 ? -4.609 -15.367 9.828 1 93.62 122 GLU B N 1
ATOM 2066 C CA . GLU B 1 122 ? -5.891 -14.797 10.234 1 93.62 122 GLU B CA 1
ATOM 2067 C C . GLU B 1 122 ? -5.844 -13.273 10.234 1 93.62 122 GLU B C 1
ATOM 2069 O O . GLU B 1 122 ? -6.766 -12.617 9.75 1 93.62 122 GLU B O 1
ATOM 2074 N N . ASP B 1 123 ? -4.785 -12.766 10.703 1 93.75 123 ASP B N 1
ATOM 2075 C CA . ASP B 1 123 ? -4.68 -11.305 10.773 1 93.75 123 ASP B CA 1
ATOM 2076 C C . ASP B 1 123 ? -3.908 -10.758 9.578 1 93.75 123 ASP B C 1
ATOM 2078 O O . ASP B 1 123 ? -3.658 -9.555 9.492 1 93.75 123 ASP B O 1
ATOM 2082 N N . GLY B 1 124 ? -3.477 -11.617 8.703 1 95.56 124 GLY B N 1
ATOM 2083 C CA . GLY B 1 124 ? -2.807 -11.211 7.477 1 95.56 124 GLY B CA 1
ATOM 2084 C C . GLY B 1 124 ? -1.312 -11.016 7.652 1 95.56 124 GLY B C 1
ATOM 2085 O O . GLY B 1 124 ? -0.605 -10.703 6.691 1 95.56 124 GLY B O 1
ATOM 2086 N N . MET B 1 125 ? -0.801 -11.211 8.812 1 96.75 125 MET B N 1
ATOM 2087 C CA . MET B 1 125 ? 0.617 -10.969 9.062 1 96.75 125 MET B CA 1
ATOM 2088 C C . MET B 1 125 ? 1.465 -12.125 8.539 1 96.75 125 MET B C 1
ATOM 2090 O O . MET B 1 125 ? 1.207 -13.281 8.867 1 96.75 125 MET B O 1
ATOM 2094 N N . VAL B 1 126 ? 2.43 -11.812 7.719 1 97.56 126 VAL B N 1
ATOM 2095 C CA . VAL B 1 126 ? 3.422 -12.742 7.191 1 97.56 126 VAL B CA 1
ATOM 2096 C C . VAL B 1 126 ? 4.828 -12.203 7.449 1 97.56 126 VAL B C 1
ATOM 2098 O O . VAL B 1 126 ? 5.305 -11.328 6.727 1 97.56 126 VAL B O 1
ATOM 2101 N N . PRO B 1 127 ? 5.477 -12.742 8.445 1 95.5 127 PRO B N 1
ATOM 2102 C CA . PRO B 1 127 ? 6.848 -12.281 8.688 1 95.5 127 PRO B CA 1
ATOM 2103 C C . PRO B 1 127 ? 7.773 -12.547 7.5 1 95.5 127 PRO B C 1
ATOM 2105 O O . PRO B 1 127 ? 7.629 -13.57 6.82 1 95.5 127 PRO B O 1
ATOM 2108 N N . ALA B 1 128 ? 8.703 -11.688 7.367 1 94.62 128 ALA B N 1
ATOM 2109 C CA . ALA B 1 128 ? 9.609 -11.773 6.227 1 94.62 128 ALA B CA 1
ATOM 2110 C C . ALA B 1 128 ? 10.352 -13.109 6.215 1 94.62 128 ALA B C 1
ATOM 2112 O O . ALA B 1 128 ? 10.586 -13.68 5.148 1 94.62 128 ALA B O 1
ATOM 2113 N N . TYR B 1 129 ? 10.648 -13.57 7.352 1 95.31 129 TYR B N 1
ATOM 2114 C CA . TYR B 1 129 ? 11.469 -14.773 7.426 1 95.31 129 TYR B CA 1
ATOM 2115 C C . TYR B 1 129 ? 10.688 -16 6.973 1 95.31 129 TYR B C 1
ATOM 2117 O O . TYR B 1 129 ? 11.273 -17.047 6.703 1 95.31 129 TYR B O 1
ATOM 2125 N N . LYS B 1 130 ? 9.359 -15.992 6.961 1 97.38 130 LYS B N 1
ATOM 2126 C CA . LYS B 1 130 ? 8.539 -17.109 6.496 1 97.38 130 LYS B CA 1
ATOM 2127 C C . LYS B 1 130 ? 8.438 -17.109 4.973 1 97.38 130 LYS B C 1
ATOM 2129 O O . LYS B 1 130 ? 8.062 -18.125 4.375 1 97.38 130 LYS B O 1
ATOM 2134 N N . LEU B 1 131 ? 8.734 -16.031 4.316 1 98 131 LEU B N 1
ATOM 2135 C CA . LEU B 1 131 ? 8.641 -15.914 2.865 1 98 131 LEU B CA 1
ATOM 2136 C C . LEU B 1 131 ? 9.711 -16.766 2.188 1 98 131 LEU B C 1
ATOM 2138 O O . LEU B 1 131 ? 10.781 -16.984 2.758 1 98 131 LEU B O 1
ATOM 2142 N N . PRO B 1 132 ? 9.398 -17.25 0.954 1 97.31 132 PRO B N 1
ATOM 2143 C CA . PRO B 1 132 ? 10.484 -17.828 0.174 1 97.31 132 PRO B CA 1
ATOM 2144 C C . PRO B 1 132 ? 11.711 -16.922 0.087 1 97.31 132 PRO B C 1
ATOM 2146 O O . PRO B 1 132 ? 11.562 -15.703 -0.024 1 97.31 132 PRO B O 1
ATOM 2149 N N . GLU B 1 133 ? 12.859 -17.438 0.126 1 95.19 133 GLU B N 1
ATOM 2150 C CA . GLU B 1 133 ? 14.102 -16.688 0.219 1 95.19 133 GLU B CA 1
ATOM 2151 C C . GLU B 1 133 ? 14.203 -15.641 -0.884 1 95.19 133 GLU B C 1
ATOM 2153 O O . GLU B 1 133 ? 14.609 -14.508 -0.633 1 95.19 133 GLU B O 1
ATOM 2158 N N . GLY B 1 134 ? 13.789 -15.953 -2.066 1 94.25 134 GLY B N 1
ATOM 2159 C CA . GLY B 1 134 ? 13.898 -15.055 -3.205 1 94.25 134 GLY B CA 1
ATOM 2160 C C . GLY B 1 134 ? 12.969 -13.859 -3.111 1 94.25 134 GLY B C 1
ATOM 2161 O O . GLY B 1 134 ? 13.148 -12.867 -3.82 1 94.25 134 GLY B O 1
ATOM 2162 N N . LEU B 1 135 ? 11.969 -13.93 -2.211 1 96.75 135 LEU B N 1
ATOM 2163 C CA . LEU B 1 135 ? 10.961 -12.875 -2.113 1 96.75 135 LEU B CA 1
ATOM 2164 C C . LEU B 1 135 ? 11.289 -11.922 -0.972 1 96.75 135 LEU B C 1
ATOM 2166 O O . LEU B 1 135 ? 10.727 -10.82 -0.9 1 96.75 135 LEU B O 1
ATOM 2170 N N . ARG B 1 136 ? 12.133 -12.312 -0.075 1 96.31 136 ARG B N 1
ATOM 2171 C CA . ARG B 1 136 ? 12.383 -11.531 1.135 1 96.31 136 ARG B CA 1
ATOM 2172 C C . ARG B 1 136 ? 12.922 -10.148 0.795 1 96.31 136 ARG B C 1
ATOM 2174 O O . ARG B 1 136 ? 12.461 -9.141 1.334 1 96.31 136 ARG B O 1
ATOM 2181 N N . SER B 1 137 ? 13.883 -10.125 -0.137 1 95.62 137 SER B N 1
ATOM 2182 C CA . SER B 1 137 ? 14.484 -8.852 -0.507 1 95.62 137 SER B CA 1
ATOM 2183 C C . SER B 1 137 ? 13.57 -8.055 -1.438 1 95.62 137 SER B C 1
ATOM 2185 O O . SER B 1 137 ? 13.828 -6.883 -1.715 1 95.62 137 SER B O 1
ATOM 2187 N N . CYS B 1 138 ? 12.461 -8.672 -1.905 1 97.69 138 CYS B N 1
ATOM 2188 C CA . CYS B 1 138 ? 11.555 -8.031 -2.855 1 97.69 138 CYS B CA 1
ATOM 2189 C C . CYS B 1 138 ? 10.438 -7.297 -2.131 1 97.69 138 CYS B C 1
ATOM 2191 O O . CYS B 1 138 ? 9.703 -6.516 -2.742 1 97.69 138 CYS B O 1
ATOM 2193 N N . ARG B 1 139 ? 10.305 -7.617 -0.852 1 97.25 139 ARG B N 1
ATOM 2194 C CA . ARG B 1 139 ? 9.273 -6.922 -0.087 1 97.25 139 ARG B CA 1
ATOM 2195 C C . ARG B 1 139 ? 9.57 -5.43 -0.007 1 97.25 139 ARG B C 1
ATOM 2197 O O . ARG B 1 139 ? 10.688 -5.027 0.324 1 97.25 139 ARG B O 1
ATOM 2204 N N . VAL B 1 140 ? 8.578 -4.617 -0.288 1 97.38 140 VAL B N 1
ATOM 2205 C CA . VAL B 1 140 ? 8.766 -3.174 -0.358 1 97.38 140 VAL B CA 1
ATOM 2206 C C . VAL B 1 140 ? 8.07 -2.502 0.825 1 97.38 140 VAL B C 1
ATOM 2208 O O . VAL B 1 140 ? 8.594 -1.539 1.392 1 97.38 140 VAL B O 1
ATOM 2211 N N . ALA B 1 141 ? 6.91 -3.021 1.186 1 98 141 ALA B N 1
ATOM 2212 C CA . ALA B 1 141 ? 6.141 -2.375 2.244 1 98 141 ALA B CA 1
ATOM 2213 C C . ALA B 1 141 ? 5.066 -3.311 2.791 1 98 141 ALA B C 1
ATOM 2215 O O . ALA B 1 141 ? 4.66 -4.258 2.117 1 98 141 ALA B O 1
ATOM 2216 N N . ARG B 1 142 ? 4.656 -3.045 3.998 1 98.25 142 ARG B N 1
ATOM 2217 C CA . ARG B 1 142 ? 3.492 -3.621 4.664 1 98.25 142 ARG B CA 1
ATOM 2218 C C . ARG B 1 142 ? 2.594 -2.531 5.238 1 98.25 142 ARG B C 1
ATOM 2220 O O . ARG B 1 142 ? 2.975 -1.839 6.184 1 98.25 142 ARG B O 1
ATOM 2227 N N . ILE B 1 143 ? 1.421 -2.424 4.691 1 97.81 143 ILE B N 1
ATOM 2228 C CA . ILE B 1 143 ? 0.55 -1.298 5.016 1 97.81 143 ILE B CA 1
ATOM 2229 C C . ILE B 1 143 ? -0.678 -1.796 5.773 1 97.81 143 ILE B C 1
ATOM 2231 O O . ILE B 1 143 ? -1.363 -2.717 5.32 1 97.81 143 ILE B O 1
ATOM 2235 N N . PRO B 1 144 ? -1 -1.227 6.906 1 96 144 PRO B N 1
ATOM 2236 C CA . PRO B 1 144 ? -2.188 -1.65 7.652 1 96 144 PRO B CA 1
ATOM 2237 C C . PRO B 1 144 ? -3.467 -1.571 6.82 1 96 144 PRO B C 1
ATOM 2239 O O . PRO B 1 144 ? -3.533 -0.801 5.859 1 96 144 PRO B O 1
ATOM 2242 N N . PRO B 1 145 ? -4.445 -2.365 7.215 1 92.44 145 PRO B N 1
ATOM 2243 C CA . PRO B 1 145 ? -5.688 -2.402 6.441 1 92.44 145 PRO B CA 1
ATOM 2244 C C . PRO B 1 145 ? -6.492 -1.107 6.555 1 92.44 145 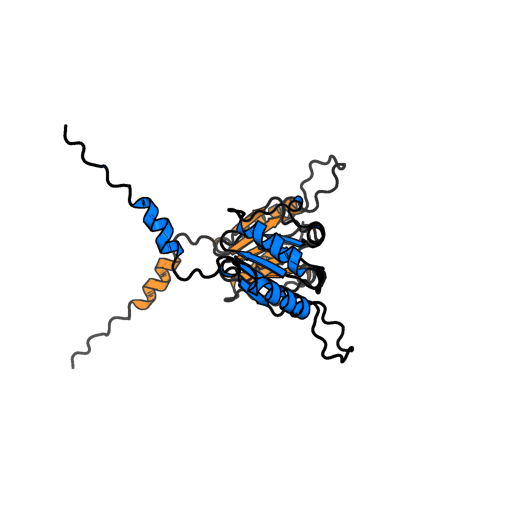PRO B C 1
ATOM 2246 O O . PRO B 1 145 ? -6.281 -0.326 7.488 1 92.44 145 PRO B O 1
ATOM 2249 N N . ALA B 1 146 ? -7.355 -0.968 5.555 1 85.75 146 ALA B N 1
ATOM 2250 C CA . ALA B 1 146 ? -8.328 0.122 5.625 1 85.75 146 ALA B CA 1
ATOM 2251 C C . ALA B 1 146 ? -9.297 -0.081 6.789 1 85.75 146 ALA B C 1
ATOM 2253 O O . ALA B 1 146 ? -9.477 -1.205 7.262 1 85.75 146 ALA B O 1
ATOM 2254 N N . PRO B 1 147 ? -9.906 0.988 7.25 1 82.19 147 PRO B N 1
ATOM 2255 C CA . PRO B 1 147 ? -10.891 0.845 8.328 1 82.19 147 PRO B CA 1
ATOM 2256 C C . PRO B 1 147 ? -12.109 0.027 7.906 1 82.19 147 PRO B C 1
ATOM 2258 O O . PRO B 1 147 ? -12.445 -0.031 6.719 1 82.19 147 PRO B O 1
#

Radius of gyration: 23.3 Å; Cα contacts (8 Å, |Δi|>4): 502; chains: 2; bounding box: 84×63×65 Å

Sequence (294 aa):
MDRSPLMPSSTTYINTFLEKINPMAKHILVVCKACGAKAENDNSNSPTDGICLLNKLQELHQRWVRKDELKIETTSCLCICDRPCAIAYVGTHKPTYLFGDLDPINGGKDLISAAELYLDSEDGMVPAYKLPEGLRSCRVARIPPAPMDRSPLMPSSTTYINTFLEKINPMAKHILVVCKACGAKAENDNSNSPTDGICLLNKLQELHQRWVRKDELKIETTSCLCICDRPCAIAYVGTHKPTYLFGDLDPINGGKDLISAAELYLDSEDGMVPAYKLPEGLRSCRVARIPPAP

Organism: Synechocystis sp. (strain ATCC 27184 / PCC 6803 / Kazusa) (NCBI:txid1111708)

Solvent-accessible surface area (backbone atoms only — not comparable to full-atom values): 16039 Å² total; per-residue (Å²): 135,87,77,70,79,77,71,79,75,70,72,65,53,57,65,53,52,72,60,63,46,86,64,60,44,58,24,34,37,36,33,16,41,52,22,57,53,68,61,82,78,59,78,62,90,61,76,27,36,15,43,44,28,46,53,46,35,50,57,52,39,74,72,37,92,64,40,76,59,42,40,79,45,72,40,68,61,36,62,36,71,94,33,31,24,29,38,32,42,33,27,62,74,15,40,32,38,33,34,20,64,48,50,37,82,72,35,38,65,50,52,52,53,43,46,51,49,36,71,71,26,89,66,30,68,64,61,62,85,77,39,50,76,86,48,46,83,20,52,43,32,41,40,77,44,44,111,135,86,79,71,80,77,72,79,75,71,72,67,55,58,67,54,52,73,59,62,46,85,66,60,44,56,24,36,38,37,34,17,40,53,22,57,53,68,61,82,77,61,78,62,90,60,75,26,37,14,44,44,28,46,52,46,36,52,58,53,39,75,73,37,94,64,39,75,58,43,42,80,46,73,40,68,62,37,61,37,72,95,32,33,24,32,39,32,43,33,27,61,73,15,40,31,38,35,36,20,61,48,50,37,81,72,36,40,65,50,52,51,54,41,45,51,48,35,70,71,26,86,66,30,69,65,60,61,85,76,38,50,76,85,48,46,83,20,52,44,32,42,41,78,44,44,113